Protein AF-A0A949EU09-F1 (afdb_monomer)

Mean predicted aligned error: 16.44 Å

pLDDT: mean 86.06, std 16.94, range [34.22, 98.88]

Radius of gyration: 31.57 Å; Cα contacts (8 Å, |Δi|>4): 431; chains: 1; bounding box: 116×47×62 Å

Solvent-accessible surface area (backbone atoms only — not comparable to full-atom values): 17605 Å² total; per-residue (Å²): 140,87,83,84,82,82,83,82,81,81,81,77,82,75,77,52,72,67,59,52,51,52,53,51,53,51,52,49,51,52,51,51,51,51,49,49,61,72,68,47,81,80,72,71,76,70,69,82,74,67,96,78,69,83,76,78,84,63,97,55,69,58,64,61,52,49,53,52,47,52,50,32,46,52,51,31,38,55,78,64,66,55,54,71,93,37,54,40,79,78,42,74,43,83,44,75,59,98,90,48,71,51,67,28,40,30,37,37,37,53,22,91,35,69,65,53,32,51,52,40,53,53,41,33,53,49,47,44,53,69,76,33,90,54,43,43,78,48,76,47,70,52,96,90,62,38,37,37,40,38,35,22,56,65,89,46,73,39,37,38,38,36,34,30,31,64,94,66,78,81,89,76,78,89,78,72,85,87,85,86,52,75,47,71,81,35,19,79,49,63,64,64,51,48,56,57,69,68,42,98,59,94,48,32,40,22,34,28,39,87,32,91,32,20,57,61,50,34,51,49,36,56,73,74,68,43,51,35,24,35,24,44,21,17,32,37,74,58,53,81,86,50,74,62,56,69,72,46,43,52,83,88,52,56,72,68,55,46,53,53,39,51,55,51,37,52,64,46,38,56,80,50,52,28,62,45,75,32,80,13,74,44,36,71,72,34,61,74,61,41,50,54,52,53,53,54,34,53,78,69,71,29,83

Nearest PDB structures (foldseek):
  2nly-assembly1_A  TM=9.425E-01  e=7.112E-09  Halalkalibacterium halodurans
  2qv5-assembly2_B  TM=9.119E-01  e=1.235E-07  Agrobacterium fabrum str. C58
  4ycx-assembly1_A  TM=4.196E-01  e=4.001E-03  Homo sapiens
  3l20-assembly1_A  TM=4.070E-01  e=2.474E-02  Staphylococcus aureus subsp. aureus USA300
  3uq0-assembly1_A  TM=3.725E-01  e=3.562E-02  Homo sapiens

Sequence (303 aa):
MTTKKRKGSAKKKKLSPILFLLILLTSLACAVLLIVYAYLPKNSIGLPRPAYEEIYTTTDDLHGRIRDIDYAIYESLYQSGIQEKDIFFLNVQPRNENGSFWDFTELLIKCPDASSARRLESSISQDLSALGTKIRLRNEKDPDGRIICHVYSEDFYTHKIDIVSDSQHPTIDDVRPKLAIIIDDLGYDSKIASSFIQLDLPLSFSVLPCAPFTKRISAQANQEGCELILHLPMEPRNFPSINPGPGALFLSMNEDEILRILDQNLREVQGVQGVNNHMGSLFTENEGKMLIVLKALKRRNLF

Secondary structure (DSSP, 8-state):
----PPPPP----PPPHHHHHHHHHHHHHHHHHHHHHHHS------PPPPTT------SSTHHHHHHHHHHHHHHHHHHTT--GGGEEEEEEEEEEETTEEEEEEEEEEEESSHHHHHHHHHHHHHHHHHT-TTEEEEEEE-TT--EEEEEEETTEEEEEEEEEETTS-------PPP---EEEEETS-HHHHHHHHTSSS--EEEE-TT-TTHHHHHHHHHHTT-EEEEEEEE--TTTTTS---TT-B-TTS-HHHHHHHHHHHHHHSTT-SEEEEEE-TTTTT-HHHHHHHHHHHHHTT--

Structure (mmCIF, N/CA/C/O backbone):
data_AF-A0A949EU09-F1
#
_entry.id   AF-A0A949EU09-F1
#
loop_
_atom_site.group_PDB
_atom_site.id
_atom_site.type_symbol
_atom_site.label_atom_id
_atom_site.label_alt_id
_atom_site.label_comp_id
_atom_site.label_asym_id
_atom_site.label_entity_id
_atom_site.label_seq_id
_atom_site.pdbx_PDB_ins_code
_atom_site.Cartn_x
_atom_site.Cartn_y
_atom_site.Cartn_z
_atom_site.occupancy
_atom_site.B_iso_or_equiv
_atom_site.auth_seq_id
_atom_site.auth_comp_id
_atom_site.auth_asym_id
_atom_site.auth_atom_id
_atom_site.pdbx_PDB_model_num
ATOM 1 N N . MET A 1 1 ? 81.730 -19.841 29.019 1.00 43.41 1 MET A N 1
ATOM 2 C CA . MET A 1 1 ? 81.923 -18.507 28.404 1.00 43.41 1 MET A CA 1
ATOM 3 C C . MET A 1 1 ? 80.562 -17.851 28.214 1.00 43.41 1 MET A C 1
ATOM 5 O O . MET A 1 1 ? 79.812 -18.247 27.338 1.00 43.41 1 MET A O 1
ATOM 9 N N . THR A 1 2 ? 80.211 -16.904 29.080 1.00 39.41 2 THR A N 1
ATOM 10 C CA . THR A 1 2 ? 78.952 -16.141 29.045 1.00 39.41 2 THR A CA 1
ATOM 11 C C . THR A 1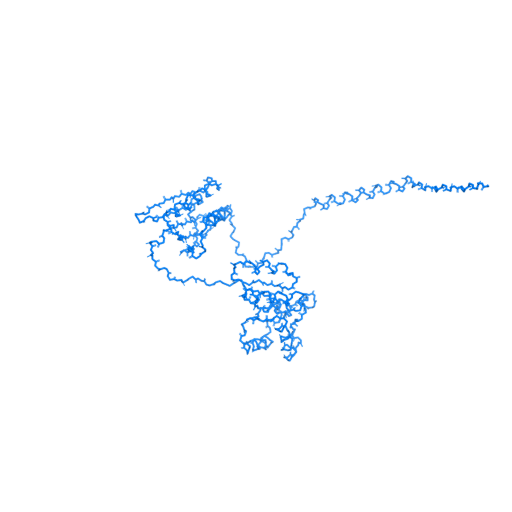 2 ? 79.199 -14.772 28.414 1.00 39.41 2 THR A C 1
ATOM 13 O O . THR A 1 2 ? 79.877 -13.936 29.011 1.00 39.41 2 THR A O 1
ATOM 16 N N . THR A 1 3 ? 78.658 -14.518 27.221 1.00 43.41 3 THR A N 1
ATOM 17 C CA . THR A 1 3 ? 78.738 -13.217 26.538 1.00 43.41 3 THR A CA 1
ATOM 18 C C . THR A 1 3 ? 77.449 -12.414 26.731 1.00 43.41 3 THR A C 1
ATOM 20 O O . THR A 1 3 ? 76.353 -12.798 26.331 1.00 43.41 3 THR A O 1
ATOM 23 N N . LYS A 1 4 ? 77.598 -11.263 27.391 1.00 44.59 4 LYS A N 1
ATOM 24 C CA . LYS A 1 4 ? 76.552 -10.300 27.757 1.00 44.59 4 LYS A CA 1
ATOM 25 C C . LYS A 1 4 ? 76.279 -9.376 26.555 1.00 44.59 4 LYS A C 1
ATOM 27 O O . LYS A 1 4 ? 77.115 -8.536 26.230 1.00 44.59 4 LYS A O 1
ATOM 32 N N . LYS A 1 5 ? 75.126 -9.501 25.884 1.00 50.38 5 LYS A N 1
ATOM 33 C CA . LYS A 1 5 ? 74.688 -8.563 24.826 1.00 50.38 5 LYS A CA 1
ATOM 34 C C . LYS A 1 5 ? 74.077 -7.301 25.461 1.00 50.38 5 LYS A C 1
ATOM 36 O O . LYS A 1 5 ? 73.093 -7.379 26.193 1.00 50.38 5 LYS A O 1
ATOM 41 N N . ARG A 1 6 ? 74.679 -6.135 25.194 1.00 46.47 6 ARG A N 1
ATOM 42 C CA . ARG A 1 6 ? 74.209 -4.800 25.617 1.00 46.47 6 ARG A CA 1
ATOM 43 C C . ARG A 1 6 ? 72.873 -4.448 24.938 1.00 46.47 6 ARG A C 1
ATOM 45 O O . ARG A 1 6 ? 72.789 -4.465 23.714 1.00 46.47 6 ARG A O 1
ATOM 52 N N . LYS A 1 7 ? 71.856 -4.073 25.725 1.00 48.19 7 LYS A N 1
ATOM 53 C CA . LYS A 1 7 ? 70.625 -3.410 25.252 1.00 48.19 7 LYS A CA 1
ATOM 54 C C . LYS A 1 7 ? 70.931 -1.944 24.920 1.00 48.19 7 LYS A C 1
ATOM 56 O O . LYS A 1 7 ? 71.349 -1.194 25.799 1.00 48.19 7 LYS A O 1
ATOM 61 N N . GLY A 1 8 ? 70.713 -1.540 23.669 1.00 43.78 8 GLY A N 1
ATOM 62 C CA . GLY A 1 8 ? 70.692 -0.134 23.261 1.00 43.78 8 GLY A CA 1
ATOM 63 C C . GLY A 1 8 ? 69.399 0.539 23.727 1.00 43.78 8 GLY A C 1
ATOM 64 O O . GLY A 1 8 ? 68.307 0.058 23.440 1.00 43.78 8 GLY A O 1
ATOM 65 N N . SER A 1 9 ? 69.528 1.633 24.474 1.00 44.53 9 SER A N 1
ATOM 66 C CA . SER A 1 9 ? 68.417 2.486 24.906 1.00 44.53 9 SER A CA 1
ATOM 67 C C . SER A 1 9 ? 67.997 3.409 23.757 1.00 44.53 9 SER A C 1
ATOM 69 O O . SER A 1 9 ? 68.788 4.236 23.300 1.00 44.53 9 SER A O 1
ATOM 71 N N . ALA A 1 10 ? 66.759 3.270 23.276 1.00 53.75 10 ALA A N 1
ATOM 72 C CA . ALA A 1 10 ? 66.168 4.180 22.302 1.00 53.75 10 ALA A CA 1
ATOM 73 C C . ALA A 1 10 ? 65.815 5.515 22.986 1.00 53.75 10 ALA A C 1
ATOM 75 O O . ALA A 1 10 ? 64.895 5.590 23.804 1.00 53.75 10 ALA A O 1
ATOM 76 N N . LYS A 1 11 ? 66.546 6.588 22.656 1.00 50.41 11 LYS A N 1
ATOM 77 C CA . LYS A 1 11 ? 66.224 7.959 23.084 1.00 50.41 11 LYS A CA 1
ATOM 78 C C . LYS A 1 11 ? 64.870 8.377 22.495 1.00 50.41 11 LYS A C 1
ATOM 80 O O . LYS A 1 11 ? 64.775 8.658 21.302 1.00 50.41 11 LYS A O 1
ATOM 85 N N . LYS A 1 12 ? 63.830 8.467 23.332 1.00 56.72 12 LYS A N 1
ATOM 86 C CA . LYS A 1 12 ? 62.556 9.117 22.978 1.00 56.72 12 LYS A CA 1
ATOM 87 C C . LYS A 1 12 ? 62.829 10.593 22.657 1.00 56.72 12 LYS A C 1
ATOM 89 O O . LYS A 1 12 ? 63.236 11.345 23.543 1.00 56.72 12 LYS A O 1
ATOM 94 N N . LYS A 1 13 ? 62.632 11.008 21.401 1.00 59.97 13 LYS A N 1
ATOM 95 C CA . LYS A 1 13 ? 62.661 12.427 21.008 1.00 59.97 13 LYS A CA 1
ATOM 96 C C . LYS A 1 13 ? 61.509 13.137 21.730 1.00 59.97 13 LYS A C 1
ATOM 98 O O . LYS A 1 13 ? 60.349 12.849 21.455 1.00 59.97 13 LYS A O 1
ATOM 103 N N . LYS A 1 14 ? 61.821 14.012 22.692 1.00 63.12 14 LYS A N 1
ATOM 104 C CA . LYS A 1 14 ? 60.823 14.880 23.338 1.00 63.12 14 LYS A CA 1
ATOM 105 C C . LYS A 1 14 ? 60.337 15.895 22.300 1.00 63.12 14 LYS A C 1
ATOM 107 O O . LYS A 1 14 ? 61.170 16.545 21.671 1.00 63.12 14 LYS A O 1
ATOM 112 N N . LEU A 1 15 ? 59.021 16.003 22.105 1.00 65.75 15 LEU A N 1
ATOM 113 C CA . LEU A 1 15 ? 58.443 17.064 21.277 1.00 65.75 15 LEU A CA 1
ATOM 114 C C . LEU A 1 15 ? 58.846 18.426 21.855 1.00 65.75 15 LEU A C 1
ATOM 116 O O . LEU A 1 15 ? 58.896 18.589 23.076 1.00 65.75 15 LEU A O 1
ATOM 120 N N . SER A 1 16 ? 59.153 19.390 20.983 1.00 76.56 16 SER A N 1
ATOM 121 C CA . SER A 1 16 ? 59.453 20.748 21.431 1.00 76.56 16 SER A CA 1
ATOM 122 C C . SER A 1 16 ? 58.215 21.343 22.120 1.00 76.56 16 SER A C 1
ATOM 124 O O . SER A 1 16 ? 57.088 21.056 21.706 1.00 76.56 16 SER A O 1
ATOM 126 N N . PRO A 1 17 ? 58.389 22.174 23.162 1.00 76.62 17 PRO A N 1
ATOM 127 C CA . PRO A 1 17 ? 57.265 22.786 23.874 1.00 76.62 17 PRO A CA 1
ATOM 128 C C . PRO A 1 17 ? 56.355 23.599 22.938 1.00 76.62 17 PRO A C 1
ATOM 130 O O . PRO A 1 17 ? 55.146 23.636 23.134 1.00 76.62 17 PRO A O 1
ATOM 133 N N . ILE A 1 18 ? 56.921 24.159 21.863 1.00 76.75 18 ILE A N 1
ATOM 134 C CA . ILE A 1 18 ? 56.190 24.867 20.804 1.00 76.75 18 ILE A CA 1
ATOM 135 C C . ILE A 1 18 ? 55.268 23.913 20.034 1.00 76.75 18 ILE A C 1
ATOM 137 O O . ILE A 1 18 ? 54.102 24.228 19.820 1.00 76.75 18 ILE A O 1
ATOM 141 N N . LEU A 1 19 ? 55.758 22.730 19.651 1.00 77.38 19 LEU A N 1
ATOM 142 C CA . LEU A 1 19 ? 54.958 21.741 18.926 1.00 77.38 19 LEU A CA 1
ATOM 143 C C . LEU A 1 19 ? 53.840 21.166 19.810 1.00 77.38 19 LEU A C 1
ATOM 145 O O . LEU A 1 19 ? 52.739 20.922 19.327 1.00 77.38 19 LEU A O 1
ATOM 149 N N . PHE A 1 20 ? 54.096 21.006 21.111 1.00 80.62 20 PHE A N 1
ATOM 150 C CA . PHE A 1 20 ? 53.078 20.575 22.071 1.00 80.62 20 PHE A CA 1
ATOM 151 C C . PHE A 1 20 ? 51.972 21.626 22.247 1.00 80.62 20 PHE A C 1
ATOM 153 O O . PHE A 1 20 ? 50.792 21.284 22.227 1.00 80.62 20 PHE A O 1
ATOM 160 N N . LEU A 1 21 ? 52.342 22.908 22.344 1.00 83.12 21 LEU A N 1
ATOM 161 C CA . LEU A 1 21 ? 51.388 24.016 22.414 1.00 83.12 21 LEU A CA 1
ATOM 162 C C . LEU A 1 21 ? 50.531 24.111 21.141 1.00 83.12 21 LEU A C 1
ATOM 164 O O . LEU A 1 21 ? 49.327 24.333 21.226 1.00 83.12 21 LEU A O 1
ATOM 168 N N . LEU A 1 22 ? 51.130 23.881 19.968 1.00 84.19 22 LEU A N 1
ATOM 169 C CA . LEU A 1 22 ? 50.421 23.903 18.686 1.00 84.19 22 LEU A CA 1
ATOM 170 C C . LEU A 1 22 ? 49.393 22.765 18.573 1.00 84.19 22 LEU A C 1
ATOM 172 O O . LEU A 1 22 ? 48.271 22.979 18.116 1.00 84.19 22 LEU A O 1
ATOM 176 N N . ILE A 1 23 ? 49.748 21.562 19.036 1.00 85.12 23 ILE A N 1
ATOM 177 C CA . ILE A 1 23 ? 48.828 20.413 19.094 1.00 85.12 23 ILE A CA 1
ATOM 178 C C . ILE A 1 23 ? 47.683 20.689 20.078 1.00 85.12 23 ILE A C 1
ATOM 180 O O . ILE A 1 23 ? 46.526 20.395 19.784 1.00 85.12 23 ILE A O 1
ATOM 184 N N . LEU A 1 24 ? 47.979 21.299 21.228 1.00 86.44 24 LEU A N 1
ATOM 185 C CA . LEU A 1 24 ? 46.956 21.641 22.214 1.00 86.44 24 LEU A CA 1
ATOM 186 C C . LEU A 1 24 ? 45.949 22.652 21.643 1.00 86.44 24 LEU A C 1
ATOM 188 O O . LEU A 1 24 ? 44.744 22.414 21.713 1.00 86.44 24 LEU A O 1
ATOM 192 N N . LEU A 1 25 ? 46.445 23.729 21.023 1.00 87.19 25 LEU A N 1
ATOM 193 C CA . LEU A 1 25 ? 45.624 24.782 20.416 1.00 87.19 25 LEU A CA 1
ATOM 194 C C . LEU A 1 25 ? 44.767 24.258 19.259 1.00 87.19 25 LEU A C 1
ATOM 196 O O . LEU A 1 25 ? 43.594 24.606 19.162 1.00 87.19 25 LEU A O 1
ATOM 200 N N . THR A 1 26 ? 45.322 23.388 18.413 1.00 86.75 26 THR A N 1
ATOM 201 C CA . THR A 1 26 ? 44.566 22.763 17.315 1.00 86.75 26 THR A CA 1
ATOM 202 C C . THR A 1 26 ? 43.502 21.797 17.831 1.00 86.75 26 THR A C 1
ATOM 204 O O . THR A 1 26 ? 42.379 21.822 17.331 1.00 86.75 26 THR A O 1
ATOM 207 N N . SER A 1 27 ? 43.791 21.008 18.873 1.00 84.88 27 SER A N 1
ATOM 208 C CA . SER A 1 27 ? 42.775 20.137 19.482 1.00 84.88 27 SER A CA 1
ATOM 209 C C . SER A 1 27 ? 41.651 20.939 20.145 1.00 84.88 27 SER A C 1
ATOM 211 O O . SER A 1 27 ? 40.483 20.580 20.006 1.00 84.88 27 SER A O 1
ATOM 213 N N . LEU A 1 28 ? 41.985 22.067 20.787 1.00 88.12 28 LEU A N 1
ATOM 214 C CA . LEU A 1 28 ? 41.009 22.956 21.410 1.00 88.12 28 LEU A CA 1
ATOM 215 C C . LEU A 1 28 ? 40.122 23.622 20.352 1.00 88.12 28 LEU A C 1
ATOM 217 O O . LEU A 1 28 ? 38.906 23.647 20.510 1.00 88.12 28 LEU A O 1
ATOM 221 N N . ALA A 1 29 ? 40.705 24.090 19.246 1.00 89.06 29 ALA A N 1
ATOM 222 C CA . ALA A 1 29 ? 39.950 24.642 18.124 1.00 89.06 29 ALA A CA 1
ATOM 223 C C . ALA A 1 29 ? 38.995 23.606 17.503 1.00 89.06 29 ALA A C 1
ATOM 225 O O . ALA A 1 29 ? 37.832 23.920 17.262 1.00 89.06 29 ALA A O 1
ATOM 226 N N . CYS A 1 30 ? 39.447 22.360 17.310 1.00 88.62 30 CYS A N 1
ATOM 227 C CA . CYS A 1 30 ? 38.592 21.265 16.836 1.00 88.62 30 CYS A CA 1
ATOM 228 C C . CYS A 1 30 ? 37.451 20.950 17.812 1.00 88.62 30 CYS A C 1
ATOM 230 O O . CYS A 1 30 ? 36.318 20.754 17.382 1.00 88.62 30 CYS A O 1
ATOM 232 N N . ALA A 1 31 ? 37.728 20.921 19.119 1.00 87.75 31 ALA A N 1
ATOM 233 C CA . ALA A 1 31 ? 36.707 20.675 20.134 1.00 87.75 31 ALA A CA 1
ATOM 234 C C . ALA A 1 31 ? 35.656 21.795 20.161 1.00 87.75 31 ALA A C 1
ATOM 236 O O . ALA A 1 31 ? 34.462 21.509 20.199 1.00 87.75 31 ALA A O 1
ATOM 237 N N . VAL A 1 32 ? 36.081 23.059 20.065 1.00 87.69 32 VAL A N 1
ATOM 238 C CA . VAL A 1 32 ? 35.165 24.205 19.971 1.00 87.69 32 VAL A CA 1
ATOM 239 C C . VAL A 1 32 ? 34.328 24.132 18.693 1.00 87.69 32 VAL A C 1
ATOM 241 O O . VAL A 1 32 ? 33.118 24.309 18.767 1.00 87.69 32 VAL A O 1
ATOM 244 N N . LEU A 1 33 ? 34.922 23.805 17.542 1.00 85.38 33 LEU A N 1
ATOM 245 C CA . LEU A 1 33 ? 34.187 23.617 16.283 1.00 85.38 33 LEU A CA 1
ATOM 246 C C . LEU A 1 33 ? 33.162 22.481 16.361 1.00 85.38 33 LEU A C 1
ATOM 248 O O . LEU A 1 33 ? 32.053 22.639 15.860 1.00 85.38 33 LEU A O 1
ATOM 252 N N . LEU A 1 34 ? 33.497 21.363 17.010 1.00 83.19 34 LEU A N 1
ATOM 253 C CA . LEU A 1 34 ? 32.569 20.249 17.221 1.00 83.19 34 LEU A CA 1
ATOM 254 C C . LEU A 1 34 ? 31.421 20.624 18.157 1.00 83.19 34 LEU A C 1
ATOM 256 O O . LEU A 1 34 ? 30.282 20.255 17.888 1.00 83.19 34 LEU A O 1
ATOM 260 N N . ILE A 1 35 ? 31.699 21.377 19.224 1.00 83.38 35 ILE A N 1
ATOM 261 C CA . ILE A 1 35 ? 30.666 21.887 20.132 1.00 83.38 35 ILE A CA 1
ATOM 262 C C . ILE A 1 35 ? 29.769 22.875 19.383 1.00 83.38 35 ILE A C 1
ATOM 264 O O . ILE A 1 35 ? 28.554 22.727 19.408 1.00 83.38 35 ILE A O 1
ATOM 268 N N . VAL A 1 36 ? 30.337 23.829 18.643 1.00 81.62 36 VAL A N 1
ATOM 269 C CA . VAL A 1 36 ? 29.551 24.758 17.821 1.00 81.62 36 VAL A CA 1
ATOM 270 C C . VAL A 1 36 ? 28.715 23.990 16.796 1.00 81.62 36 VAL A C 1
ATOM 272 O O . VAL A 1 36 ? 27.529 24.250 16.693 1.00 81.62 36 VAL A O 1
ATOM 275 N N . TYR A 1 37 ? 29.264 22.991 16.103 1.00 78.69 37 TYR A N 1
ATOM 276 C CA . TYR A 1 37 ? 28.502 22.160 15.164 1.00 78.69 37 TYR A CA 1
ATOM 277 C C . TYR A 1 37 ? 27.377 21.359 15.837 1.00 78.69 37 TYR A C 1
ATOM 279 O O . TYR A 1 37 ? 26.287 21.249 15.282 1.00 78.69 37 TYR A O 1
ATOM 287 N N . ALA A 1 38 ? 27.618 20.821 17.035 1.00 77.50 38 ALA A N 1
ATOM 288 C CA . ALA A 1 38 ? 26.620 20.070 17.792 1.00 77.50 38 ALA A CA 1
ATOM 289 C C . ALA A 1 38 ? 25.482 20.954 18.333 1.00 77.50 38 ALA A C 1
ATOM 291 O O . ALA A 1 38 ? 24.367 20.463 18.493 1.00 77.50 38 ALA A O 1
ATOM 292 N N . TYR A 1 39 ? 25.762 22.234 18.600 1.00 74.50 39 TYR A N 1
ATOM 293 C CA . TYR A 1 39 ? 24.809 23.201 19.157 1.00 74.50 39 TYR A CA 1
ATOM 294 C C . TYR A 1 39 ? 24.299 24.233 18.143 1.00 74.50 39 TYR A C 1
ATOM 296 O O . TYR A 1 39 ? 23.436 25.044 18.481 1.00 74.50 39 TYR A O 1
ATOM 304 N N . LEU A 1 40 ? 24.788 24.209 16.901 1.00 68.19 40 LEU A N 1
ATOM 305 C CA . LEU A 1 40 ? 24.176 24.952 15.809 1.00 68.19 40 LEU A CA 1
ATOM 306 C C . LEU A 1 40 ? 22.767 24.382 15.607 1.00 68.19 40 LEU A C 1
ATOM 308 O O . LEU A 1 40 ? 22.624 23.163 15.459 1.00 68.19 40 LEU A O 1
ATOM 312 N N . PRO A 1 41 ? 21.722 25.227 15.594 1.00 53.28 41 PRO A N 1
ATOM 313 C CA . PRO A 1 41 ? 20.386 24.770 15.270 1.00 53.28 41 PRO A CA 1
ATOM 314 C C . PRO A 1 41 ? 20.454 24.125 13.889 1.00 53.28 41 PRO A C 1
ATOM 316 O O . PRO A 1 41 ? 20.762 24.780 12.890 1.00 53.28 41 PRO A O 1
ATOM 319 N N . LYS A 1 42 ? 20.207 22.814 13.836 1.00 58.53 42 LYS A N 1
ATOM 320 C CA . LYS A 1 42 ? 19.911 22.132 12.582 1.00 58.53 42 LYS A CA 1
ATOM 321 C C . LYS A 1 42 ? 18.579 22.698 12.123 1.00 58.53 42 LYS A C 1
ATOM 323 O O . LYS A 1 42 ? 17.531 22.157 12.454 1.00 58.53 42 LYS A O 1
ATOM 328 N N . ASN A 1 43 ? 18.624 23.819 11.413 1.00 43.16 43 ASN A N 1
ATOM 329 C CA . ASN A 1 43 ? 17.498 24.255 10.618 1.00 43.16 43 ASN A CA 1
ATOM 330 C C . ASN A 1 43 ? 17.303 23.151 9.588 1.00 43.16 43 ASN A C 1
ATOM 332 O O . ASN A 1 43 ? 18.000 23.099 8.574 1.00 43.16 43 ASN A O 1
ATOM 336 N N . SER A 1 44 ? 16.389 22.230 9.879 1.00 40.06 44 SER A N 1
ATOM 337 C CA . SER A 1 44 ? 15.674 21.512 8.846 1.00 40.06 44 SER A CA 1
ATOM 338 C C . SER A 1 44 ? 15.142 22.618 7.949 1.00 40.06 44 SER A C 1
ATOM 340 O O . SER A 1 44 ? 14.242 23.362 8.337 1.00 40.06 44 SER A O 1
ATOM 342 N N . ILE A 1 45 ? 15.777 22.811 6.794 1.00 44.00 45 ILE A N 1
ATOM 343 C CA . ILE A 1 45 ? 15.144 23.523 5.697 1.00 44.00 45 ILE A CA 1
ATOM 344 C C . ILE A 1 45 ? 13.873 22.718 5.487 1.00 44.00 45 ILE A C 1
ATOM 346 O O . ILE A 1 45 ? 13.938 21.587 5.006 1.00 44.00 45 ILE A O 1
ATOM 350 N N . GLY A 1 46 ? 12.757 23.239 6.000 1.00 44.22 46 GLY A N 1
ATOM 351 C CA . GLY A 1 46 ? 11.452 22.667 5.750 1.00 44.22 46 GLY A CA 1
ATOM 352 C C . GLY A 1 46 ? 11.371 22.543 4.245 1.00 44.22 46 GLY A C 1
ATOM 353 O O . GLY A 1 46 ? 11.467 23.552 3.542 1.00 44.22 46 GLY A O 1
ATOM 354 N N . LEU A 1 47 ? 11.326 21.304 3.758 1.00 39.88 47 LEU A N 1
ATOM 355 C CA . LEU A 1 47 ? 11.040 21.045 2.360 1.00 39.88 47 LEU A CA 1
ATOM 356 C C . LEU A 1 47 ? 9.815 21.901 2.009 1.00 39.88 47 LEU A C 1
ATOM 358 O O . LEU A 1 47 ? 8.888 21.970 2.827 1.00 39.88 47 LEU A O 1
ATOM 362 N N . PRO A 1 48 ? 9.816 22.622 0.874 1.00 46.03 48 PRO A N 1
ATOM 363 C CA . PRO A 1 48 ? 8.619 23.329 0.459 1.00 46.03 48 PRO A CA 1
ATOM 364 C C . PRO A 1 48 ? 7.474 22.319 0.457 1.00 46.03 48 PRO A C 1
ATOM 366 O O . PRO A 1 48 ? 7.592 21.235 -0.117 1.00 46.03 48 PRO A O 1
ATOM 369 N N . ARG A 1 49 ? 6.422 22.660 1.202 1.00 48.19 49 ARG A N 1
ATOM 370 C CA . ARG A 1 49 ? 5.275 21.786 1.430 1.00 48.19 49 ARG A CA 1
ATOM 371 C C . ARG A 1 49 ? 4.694 21.369 0.074 1.00 48.19 49 ARG A C 1
ATOM 373 O O . ARG A 1 49 ? 4.579 22.231 -0.804 1.00 48.19 49 ARG A O 1
ATOM 380 N N . PRO A 1 50 ? 4.361 20.086 -0.133 1.00 38.00 50 PRO A N 1
ATOM 381 C CA . PRO A 1 50 ? 3.706 19.659 -1.361 1.00 38.00 50 PRO A CA 1
ATOM 382 C C . PRO A 1 50 ? 2.377 20.411 -1.537 1.00 38.00 50 PRO A C 1
ATOM 384 O O . PRO A 1 50 ? 1.656 20.666 -0.577 1.00 38.00 50 PRO A O 1
ATOM 387 N N . ALA A 1 51 ? 2.057 20.791 -2.776 1.00 39.56 51 ALA A N 1
ATOM 388 C CA . ALA A 1 51 ? 0.970 21.718 -3.121 1.00 39.56 51 ALA A CA 1
ATOM 389 C C . ALA A 1 51 ? -0.464 21.201 -2.852 1.00 39.56 51 ALA A C 1
ATOM 391 O O . ALA A 1 51 ? -1.426 21.875 -3.208 1.00 39.56 51 ALA A O 1
ATOM 392 N N . TYR A 1 52 ? -0.607 20.013 -2.264 1.00 37.25 52 TYR A N 1
ATOM 393 C CA . TYR A 1 52 ? -1.867 19.282 -2.084 1.00 37.25 52 TYR A CA 1
ATOM 394 C C . TYR A 1 52 ? -2.112 18.843 -0.630 1.00 37.25 52 TYR A C 1
ATOM 396 O O . TYR A 1 52 ? -3.050 18.098 -0.370 1.00 37.25 52 TYR A O 1
ATOM 404 N N . GLU A 1 53 ? -1.315 19.319 0.331 1.00 34.22 53 GLU A N 1
ATOM 405 C CA . GLU A 1 53 ? -1.713 19.252 1.742 1.00 34.22 53 GLU A CA 1
ATOM 406 C C . GLU A 1 53 ? -2.734 20.358 2.038 1.00 34.22 53 GLU A C 1
ATOM 408 O O . GLU A 1 53 ? -2.396 21.545 2.067 1.00 34.22 53 GLU A O 1
ATOM 413 N N . GLU A 1 54 ? -3.989 19.976 2.282 1.00 35.44 54 GLU A N 1
ATOM 414 C CA . GLU A 1 54 ? -4.951 20.854 2.947 1.00 35.44 54 GLU A CA 1
ATOM 415 C C . GLU A 1 54 ? -4.474 21.094 4.383 1.00 35.44 54 GLU A C 1
ATOM 417 O O . GLU A 1 54 ? -4.586 20.244 5.265 1.00 35.44 54 GLU A O 1
ATOM 422 N N . ILE A 1 55 ? -3.894 22.268 4.624 1.00 37.97 55 ILE A N 1
ATOM 423 C CA . ILE A 1 55 ? -3.545 22.701 5.973 1.00 37.97 55 ILE A CA 1
ATOM 424 C C . ILE A 1 55 ? -4.813 23.247 6.619 1.00 37.97 55 ILE A C 1
ATOM 426 O O . ILE A 1 55 ? -5.172 24.408 6.413 1.00 37.97 55 ILE A O 1
ATOM 430 N N . TYR A 1 56 ? -5.448 22.443 7.464 1.00 42.03 56 TYR A N 1
ATOM 431 C CA . TYR A 1 56 ? -6.341 22.970 8.487 1.00 42.03 56 TYR A CA 1
ATOM 432 C C . TYR A 1 56 ? -5.457 23.662 9.527 1.00 42.03 56 TYR A C 1
ATOM 434 O O . TYR A 1 56 ? -4.844 23.031 10.385 1.00 42.03 56 TYR A O 1
ATOM 442 N N . THR A 1 57 ? -5.297 24.982 9.408 1.00 36.97 57 THR A N 1
ATOM 443 C CA . THR A 1 57 ? -4.656 25.784 10.452 1.00 36.97 57 THR A CA 1
ATOM 444 C C . THR A 1 57 ? -5.578 25.796 11.663 1.00 36.97 57 THR A C 1
ATOM 446 O O . THR A 1 57 ? -6.395 26.703 11.800 1.00 36.97 57 THR A O 1
ATOM 449 N N . THR A 1 58 ? -5.489 24.801 12.540 1.00 44.44 58 THR A N 1
ATOM 450 C CA . THR A 1 58 ? -6.193 24.879 13.815 1.00 44.44 58 THR A CA 1
ATOM 451 C C . THR A 1 58 ? -5.295 25.578 14.819 1.00 44.44 58 THR A C 1
ATOM 453 O O . THR A 1 58 ? -4.267 25.081 15.268 1.00 44.44 58 THR A O 1
ATOM 456 N N . THR A 1 59 ? -5.706 26.784 15.191 1.00 49.88 59 THR A N 1
ATOM 457 C CA . THR A 1 59 ? -5.249 27.469 16.405 1.00 49.88 59 THR A CA 1
ATOM 458 C C . THR A 1 59 ? -5.696 26.741 17.682 1.00 49.88 59 THR A C 1
ATOM 460 O O . THR A 1 59 ? -5.351 27.169 18.779 1.00 49.88 59 THR A O 1
ATOM 463 N N . ASP A 1 60 ? -6.455 25.651 17.538 1.00 59.66 60 ASP A N 1
ATOM 464 C CA . ASP A 1 60 ? -7.008 24.815 18.593 1.00 59.66 60 ASP A CA 1
ATOM 465 C C . ASP A 1 60 ? -6.444 23.386 18.481 1.00 59.66 60 ASP A C 1
ATOM 467 O O . ASP A 1 60 ? -6.411 22.786 17.405 1.00 59.66 60 ASP A O 1
ATOM 471 N N . ASP A 1 61 ? -5.999 22.828 19.603 1.00 80.44 61 ASP A N 1
ATOM 472 C CA . ASP A 1 61 ? -5.413 21.482 19.736 1.00 80.44 61 ASP A CA 1
ATOM 473 C C . ASP A 1 61 ? -6.473 20.351 19.598 1.00 80.44 61 ASP A C 1
ATOM 475 O O . ASP A 1 61 ? -6.268 19.204 19.985 1.00 80.44 61 ASP A O 1
ATOM 479 N N . LEU A 1 62 ? -7.641 20.657 19.024 1.00 87.44 62 LEU A N 1
ATOM 480 C CA . LEU A 1 62 ? -8.751 19.721 18.839 1.00 87.44 62 LEU A CA 1
ATOM 481 C C . LEU A 1 62 ? -8.339 18.480 18.034 1.00 87.44 62 LEU A C 1
ATOM 483 O O . LEU A 1 62 ? -8.640 17.367 18.453 1.00 87.44 62 LEU A O 1
ATOM 487 N N . HIS A 1 63 ? -7.613 18.644 16.924 1.00 85.88 63 HIS A N 1
ATOM 488 C CA . HIS A 1 63 ? -7.148 17.505 16.120 1.00 85.88 63 HIS A CA 1
ATOM 489 C C . HIS A 1 63 ? -6.191 16.589 16.888 1.00 85.88 63 HIS A C 1
ATOM 491 O O . HIS A 1 63 ? -6.264 15.372 16.736 1.00 85.88 63 HIS A O 1
ATOM 497 N N . GLY A 1 64 ? -5.318 17.157 17.728 1.00 88.94 64 GLY A N 1
ATOM 498 C CA . GLY A 1 64 ? -4.435 16.380 18.600 1.00 88.94 64 GLY A CA 1
ATOM 499 C C . GLY A 1 64 ? -5.245 15.521 19.566 1.00 88.94 64 GLY A C 1
ATOM 500 O O . GLY A 1 64 ? -5.062 14.308 19.613 1.00 88.94 64 GLY A O 1
ATOM 501 N N . ARG A 1 65 ? -6.227 16.132 20.240 1.00 92.62 65 ARG A N 1
ATOM 502 C CA . ARG A 1 65 ? -7.139 15.429 21.154 1.00 92.62 65 ARG A CA 1
ATOM 503 C C . ARG A 1 65 ? -7.973 14.359 20.453 1.00 92.62 65 ARG A C 1
ATOM 505 O O . ARG A 1 65 ? -8.139 13.283 21.008 1.00 92.62 65 ARG A O 1
ATOM 512 N N . ILE A 1 66 ? -8.481 14.627 19.249 1.00 93.56 66 ILE A N 1
ATOM 513 C CA . ILE A 1 66 ? -9.240 13.644 18.458 1.00 93.56 66 ILE A CA 1
ATOM 514 C C . ILE A 1 66 ? -8.367 12.446 18.096 1.00 93.56 66 ILE A C 1
ATOM 516 O O . ILE A 1 66 ? -8.779 11.321 18.341 1.00 93.56 66 ILE A O 1
ATOM 520 N N . ARG A 1 67 ? -7.135 12.675 17.636 1.00 91.94 67 ARG A N 1
ATOM 521 C CA . ARG A 1 67 ? -6.184 11.591 17.363 1.00 91.94 67 ARG A CA 1
ATOM 522 C C . ARG A 1 67 ? -5.891 10.754 18.612 1.00 91.94 67 ARG A C 1
ATOM 524 O O . ARG A 1 67 ? -5.762 9.537 18.525 1.00 91.94 67 ARG A O 1
ATOM 531 N N . ASP A 1 68 ? -5.766 11.393 19.771 1.00 94.25 68 ASP A N 1
ATOM 532 C CA . ASP A 1 68 ? -5.512 10.681 21.024 1.00 94.25 68 ASP A CA 1
ATOM 533 C C . ASP A 1 68 ? -6.759 9.885 21.483 1.00 94.25 68 ASP A C 1
ATOM 535 O O . ASP A 1 68 ? -6.619 8.771 21.991 1.00 94.25 68 ASP A O 1
ATOM 539 N N . ILE A 1 69 ? -7.977 10.398 21.234 1.00 96.44 69 ILE A N 1
ATOM 540 C CA . ILE A 1 69 ? -9.252 9.668 21.400 1.00 96.44 69 ILE A CA 1
ATOM 541 C C . ILE A 1 69 ? -9.296 8.444 20.477 1.00 96.44 69 ILE A C 1
ATOM 543 O O . ILE A 1 69 ? -9.591 7.349 20.952 1.00 96.44 69 ILE A O 1
ATOM 547 N N . ASP A 1 70 ? -8.984 8.618 19.190 1.00 95.19 70 ASP A N 1
ATOM 548 C CA . ASP A 1 70 ? -8.935 7.537 18.200 1.00 95.19 70 ASP A CA 1
ATOM 549 C C . ASP A 1 70 ? -8.002 6.421 18.673 1.00 95.19 70 ASP A C 1
ATOM 551 O O . ASP A 1 70 ? -8.386 5.252 18.732 1.00 95.19 70 ASP A O 1
ATOM 555 N N . TYR A 1 71 ? -6.786 6.792 19.081 1.00 94.38 71 TYR A N 1
ATOM 556 C CA . TYR A 1 71 ? -5.792 5.850 19.581 1.00 94.38 71 TYR A CA 1
ATOM 557 C C . TYR A 1 71 ? -6.300 5.073 20.803 1.00 94.38 71 TYR A C 1
ATOM 559 O O . TYR A 1 71 ? -6.196 3.850 20.834 1.00 94.38 71 TYR A O 1
ATOM 567 N N . ALA A 1 72 ? -6.906 5.755 21.782 1.00 96.00 72 ALA A N 1
ATOM 568 C CA . ALA A 1 72 ? -7.485 5.108 22.960 1.00 96.00 72 ALA A CA 1
ATOM 569 C C . ALA A 1 72 ? -8.610 4.120 22.601 1.00 96.00 72 ALA A C 1
ATOM 571 O O . ALA A 1 72 ? -8.671 3.026 23.161 1.00 96.00 72 ALA A O 1
ATOM 572 N N . ILE A 1 73 ? -9.479 4.468 21.644 1.00 96.06 73 ILE A N 1
ATOM 573 C CA . ILE A 1 73 ? -10.546 3.575 21.171 1.00 96.06 73 ILE A CA 1
ATOM 574 C C . ILE A 1 73 ? -9.944 2.338 20.492 1.00 96.06 73 ILE A C 1
ATOM 576 O O . ILE A 1 73 ? -10.329 1.216 20.829 1.00 96.06 73 ILE A O 1
ATOM 580 N N . TYR A 1 74 ? -8.997 2.516 19.565 1.00 93.50 74 TYR A N 1
ATOM 581 C CA . TYR A 1 74 ? -8.392 1.402 18.827 1.00 93.50 74 TYR A CA 1
ATOM 582 C C . TYR A 1 74 ? -7.579 0.470 19.727 1.00 93.50 74 TYR A C 1
ATOM 584 O O . TYR A 1 74 ? -7.703 -0.749 19.603 1.00 93.50 74 TYR A O 1
ATOM 592 N N . GLU A 1 75 ? -6.820 1.011 20.680 1.00 92.88 75 GLU A N 1
ATOM 593 C CA . GLU A 1 75 ? -6.116 0.206 21.683 1.00 92.88 75 GLU A CA 1
ATOM 594 C C . GLU A 1 75 ? -7.094 -0.618 22.530 1.00 92.88 75 GLU A C 1
ATOM 596 O O . GLU A 1 75 ? -6.893 -1.820 22.708 1.00 92.88 75 GLU A O 1
ATOM 601 N N . SER A 1 76 ? -8.200 -0.019 22.983 1.00 95.69 76 SER A N 1
ATOM 602 C CA . SER A 1 76 ? -9.250 -0.728 23.724 1.00 95.69 76 SER A CA 1
ATOM 603 C C . SER A 1 76 ? -9.890 -1.865 22.915 1.00 95.69 76 SER A C 1
ATOM 605 O O . SER A 1 76 ? -10.153 -2.946 23.455 1.00 95.69 76 SER A O 1
ATOM 607 N N . LEU A 1 77 ? -10.128 -1.651 21.617 1.00 94.19 77 LEU A N 1
ATOM 608 C CA . LEU A 1 77 ? -10.648 -2.677 20.706 1.00 94.19 77 LEU A CA 1
ATOM 609 C C . LEU A 1 77 ? -9.665 -3.838 20.553 1.00 94.19 77 LEU A C 1
ATOM 611 O O . LEU A 1 77 ? -10.054 -5.002 20.694 1.00 94.19 77 LEU A O 1
ATOM 615 N N . TYR A 1 78 ? -8.392 -3.513 20.332 1.00 90.38 78 TYR A N 1
ATOM 616 C CA . TYR A 1 78 ? -7.316 -4.483 20.178 1.00 90.38 78 TYR A CA 1
ATOM 617 C C . TYR A 1 78 ? -7.117 -5.321 21.448 1.00 90.38 78 TYR A C 1
ATOM 619 O O . TYR A 1 78 ? -7.136 -6.551 21.393 1.00 90.38 78 TYR A O 1
ATOM 627 N N . GLN A 1 79 ? -7.016 -4.679 22.616 1.00 89.94 79 GLN A N 1
ATOM 628 C CA . GLN A 1 79 ? -6.857 -5.365 23.905 1.00 89.94 79 GLN A CA 1
ATOM 629 C C . GLN A 1 79 ? -8.073 -6.227 24.271 1.00 89.94 79 GLN A C 1
ATOM 631 O O . GLN A 1 79 ? -7.932 -7.257 24.933 1.00 89.94 79 GLN A O 1
ATOM 636 N N . SER A 1 80 ? -9.264 -5.841 23.805 1.00 91.50 80 SER A N 1
ATOM 637 C CA . SER A 1 80 ? -10.494 -6.620 23.972 1.00 91.50 80 SER A CA 1
ATOM 638 C C . SER A 1 80 ? -10.630 -7.778 22.973 1.00 91.50 80 SER A C 1
ATOM 640 O O . SER A 1 80 ? -11.584 -8.552 23.078 1.00 91.50 80 SER A O 1
ATOM 642 N N . GLY A 1 81 ? -9.695 -7.924 22.027 1.00 89.75 81 GLY A N 1
ATOM 643 C CA . GLY A 1 81 ? -9.690 -8.994 21.028 1.00 89.75 81 GLY A CA 1
ATOM 644 C C . GLY A 1 81 ? -10.805 -8.879 19.986 1.00 89.75 81 GLY A C 1
ATOM 645 O O . GLY A 1 81 ? -11.232 -9.897 19.438 1.00 89.75 81 GLY A O 1
ATOM 646 N N . ILE A 1 82 ? -11.308 -7.666 19.738 1.00 90.81 82 ILE A N 1
ATOM 647 C CA . ILE A 1 82 ? -12.309 -7.416 18.696 1.00 90.81 82 ILE A CA 1
ATOM 648 C C . ILE A 1 82 ? -11.641 -7.570 17.326 1.00 90.81 82 ILE A C 1
ATOM 650 O O . ILE A 1 82 ? -10.593 -6.981 17.071 1.00 90.81 82 ILE A O 1
ATOM 654 N N . GLN A 1 83 ? -12.237 -8.373 16.444 1.00 85.06 83 GLN A N 1
ATOM 655 C CA . GLN A 1 83 ? -11.712 -8.572 15.091 1.00 85.06 83 GLN A CA 1
ATOM 656 C C . GLN A 1 83 ? -12.122 -7.405 14.188 1.00 85.06 83 GLN A C 1
ATOM 658 O O . GLN A 1 83 ? -13.207 -6.852 14.335 1.00 85.06 83 GLN A O 1
ATOM 663 N N . GLU A 1 84 ? -11.296 -7.076 13.194 1.00 82.00 84 GLU A N 1
ATOM 664 C CA . GLU A 1 84 ? -11.569 -5.984 12.246 1.00 82.00 84 GLU A CA 1
ATOM 665 C C . GLU A 1 84 ? -12.931 -6.128 11.549 1.00 82.00 84 GLU A C 1
ATOM 667 O O . GLU A 1 84 ? -13.678 -5.161 11.421 1.00 82.00 84 GLU A O 1
ATOM 672 N N . LYS A 1 85 ? -13.306 -7.358 11.175 1.00 80.44 85 LYS A N 1
ATOM 673 C CA . LYS A 1 85 ? -14.605 -7.668 10.551 1.00 80.44 85 LYS A CA 1
ATOM 674 C C . LYS A 1 85 ? -15.819 -7.298 11.417 1.00 80.44 85 LYS A C 1
ATOM 676 O O . LYS A 1 85 ? -16.929 -7.230 10.896 1.00 80.44 85 LYS A O 1
ATOM 681 N N . ASP A 1 86 ? -15.609 -7.118 12.720 1.00 89.06 86 ASP A N 1
ATOM 682 C CA . ASP A 1 86 ? -16.633 -6.815 13.714 1.00 89.06 86 ASP A CA 1
ATOM 683 C C . ASP A 1 86 ? -16.684 -5.310 14.048 1.00 89.06 86 ASP A C 1
ATOM 685 O O . ASP A 1 86 ? -17.489 -4.893 14.881 1.00 89.06 86 ASP A O 1
ATOM 689 N N . ILE A 1 87 ? -15.870 -4.484 13.379 1.00 90.56 87 ILE A N 1
ATOM 690 C CA . ILE A 1 87 ? -15.821 -3.025 13.525 1.00 90.56 87 ILE A CA 1
ATOM 691 C C . ILE A 1 87 ? -16.343 -2.378 12.237 1.00 90.56 87 ILE A C 1
ATOM 693 O O . ILE A 1 87 ? -15.837 -2.605 11.139 1.00 90.56 87 ILE A O 1
ATOM 697 N N . PHE A 1 88 ? -17.3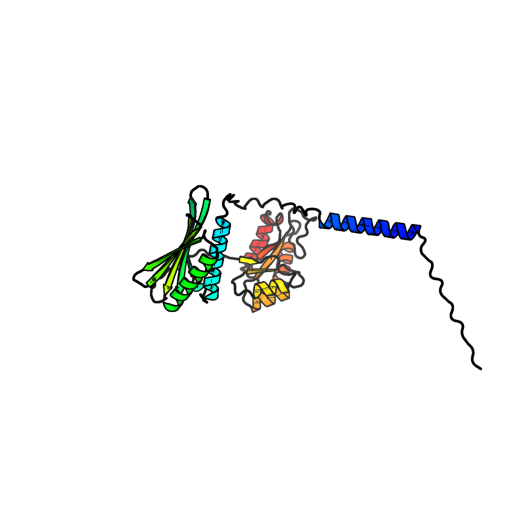59 -1.532 12.367 1.00 87.94 88 PHE A N 1
ATOM 698 C CA . PHE A 1 88 ? -18.032 -0.885 11.246 1.00 87.94 88 PHE A CA 1
ATOM 699 C C . PHE A 1 88 ? -18.034 0.628 11.444 1.00 87.94 88 PHE A C 1
ATOM 701 O O . PHE A 1 88 ? -18.567 1.125 12.429 1.00 87.94 88 PHE A O 1
ATOM 708 N N . PHE A 1 89 ? -17.498 1.372 10.482 1.00 87.44 89 PHE A N 1
ATOM 709 C CA . PHE A 1 89 ? -17.663 2.823 10.416 1.00 87.44 89 PHE A CA 1
ATOM 710 C C . PHE A 1 89 ? -19.005 3.110 9.746 1.00 87.44 89 PHE A C 1
ATOM 712 O O . PHE A 1 89 ? -19.137 2.977 8.530 1.00 87.44 89 PHE A O 1
ATOM 719 N N . LEU A 1 90 ? -20.017 3.440 10.545 1.00 85.19 90 LEU A N 1
ATOM 720 C CA . LEU A 1 90 ? -21.356 3.736 10.038 1.00 85.19 90 LEU A CA 1
ATOM 721 C C . LEU A 1 90 ? -21.404 5.094 9.342 1.00 85.19 90 LEU A C 1
ATOM 723 O O . LEU A 1 90 ? -22.165 5.275 8.394 1.00 85.19 90 LEU A O 1
ATOM 727 N N . ASN A 1 91 ? -20.617 6.054 9.829 1.00 81.94 91 ASN A N 1
ATOM 728 C CA . ASN A 1 91 ? -20.639 7.416 9.328 1.00 81.94 91 ASN A CA 1
ATOM 729 C C . ASN A 1 91 ? -19.331 8.135 9.671 1.00 81.94 91 ASN A C 1
ATOM 731 O O . ASN A 1 91 ? -18.868 8.057 10.806 1.00 81.94 91 ASN A O 1
ATOM 735 N N . VAL A 1 92 ? -18.769 8.869 8.715 1.00 86.38 92 VAL A N 1
ATOM 736 C CA . VAL A 1 92 ? -17.684 9.828 8.953 1.00 86.38 92 VAL A CA 1
ATOM 737 C C . VAL A 1 92 ? -18.096 11.121 8.271 1.00 86.38 92 VAL A C 1
ATOM 739 O O . VAL A 1 92 ? -18.291 11.135 7.055 1.00 86.38 92 VAL A O 1
ATOM 742 N N . GLN A 1 93 ? -18.321 12.180 9.048 1.00 83.25 93 GLN A N 1
ATOM 743 C CA . GLN A 1 93 ? -18.812 13.452 8.515 1.00 83.25 93 GLN A CA 1
ATOM 744 C C . GLN A 1 93 ? -17.940 14.615 8.959 1.00 83.25 93 GLN A C 1
ATOM 746 O O . GLN A 1 93 ? -17.791 14.808 10.169 1.00 83.25 93 GLN A O 1
ATOM 751 N N . PRO A 1 94 ? -17.466 15.449 8.019 1.00 86.69 94 PRO A N 1
ATOM 752 C CA . PRO A 1 94 ? -16.802 16.684 8.382 1.00 86.69 94 PRO A CA 1
ATOM 753 C C . PRO A 1 94 ? -17.793 17.600 9.102 1.00 86.69 94 PRO A C 1
ATOM 755 O O . PRO A 1 94 ? -18.940 17.784 8.681 1.00 86.69 94 PRO A O 1
ATOM 758 N N . ARG A 1 95 ? -17.341 18.190 10.202 1.00 88.69 95 ARG A N 1
ATOM 759 C CA . ARG A 1 95 ? -18.064 19.163 11.013 1.00 88.69 95 ARG A CA 1
ATOM 760 C C . ARG A 1 95 ? -17.25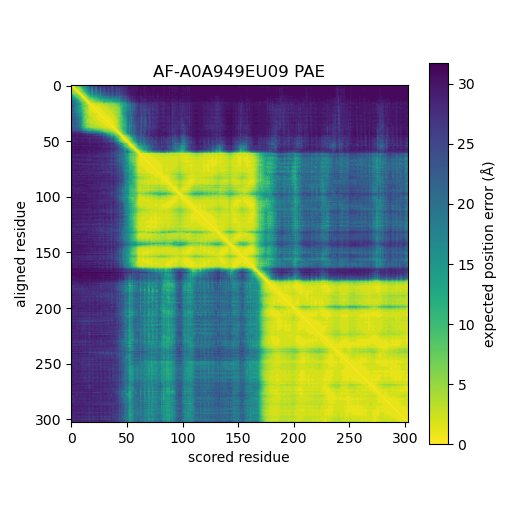8 20.440 11.143 1.00 88.69 95 ARG A C 1
ATOM 762 O O . ARG A 1 95 ? -16.0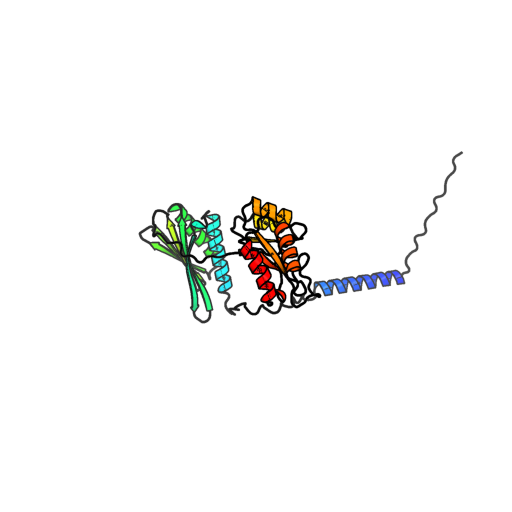32 20.442 11.068 1.00 88.69 95 ARG A O 1
ATOM 769 N N . ASN A 1 96 ? -17.984 21.532 11.339 1.00 85.62 96 ASN A N 1
ATOM 770 C CA . ASN A 1 96 ? -17.421 22.839 11.616 1.00 85.62 96 ASN A CA 1
ATOM 771 C C . ASN A 1 96 ? -18.301 23.551 12.640 1.00 85.62 96 ASN A C 1
ATOM 773 O O . ASN A 1 96 ? -19.478 23.801 12.376 1.00 85.62 96 ASN A O 1
ATOM 777 N N . GLU A 1 97 ? -17.720 23.901 13.780 1.00 82.69 97 GLU A N 1
ATOM 778 C CA . GLU A 1 97 ? -18.356 24.726 14.802 1.00 82.69 97 GLU A CA 1
ATOM 779 C C . GLU A 1 97 ? -17.340 25.734 15.332 1.00 82.69 97 GLU A C 1
ATOM 781 O O . GLU A 1 97 ? -16.196 25.393 15.625 1.00 82.69 97 GLU A O 1
ATOM 786 N N . ASN A 1 98 ? -17.758 26.996 15.455 1.00 78.81 98 ASN A N 1
ATOM 787 C CA . ASN A 1 98 ? -16.936 28.087 15.991 1.00 78.81 98 ASN A CA 1
ATOM 788 C C . ASN A 1 98 ? -15.562 28.261 15.302 1.00 78.81 98 ASN A C 1
ATOM 790 O O . ASN A 1 98 ? -14.632 28.788 15.906 1.00 78.81 98 ASN A O 1
ATOM 794 N N . GLY A 1 99 ? -15.440 27.854 14.031 1.00 79.19 99 GLY A N 1
ATOM 795 C CA . GLY A 1 99 ? -14.198 27.939 13.254 1.00 79.19 99 GLY A CA 1
ATOM 796 C C . GLY A 1 99 ? -13.248 26.751 13.435 1.00 79.19 99 GLY A C 1
ATOM 797 O O . GLY A 1 99 ? -12.210 26.715 12.774 1.00 79.19 99 GLY A O 1
ATOM 798 N N . SER A 1 100 ? -13.604 25.781 14.277 1.00 81.50 100 SER A N 1
ATOM 799 C CA . SER A 1 100 ? -12.896 24.510 14.416 1.00 81.50 100 SER A CA 1
ATOM 800 C C . SER A 1 100 ? -13.509 23.471 13.485 1.00 81.50 100 SER A C 1
ATOM 802 O O . SER A 1 100 ? -14.726 23.299 13.458 1.00 81.50 100 SER A O 1
ATOM 804 N N . PHE A 1 101 ? -12.659 22.767 12.741 1.00 82.38 101 PHE A N 1
ATOM 805 C CA . PHE A 1 101 ? -13.046 21.693 11.830 1.00 82.38 101 PHE A CA 1
ATOM 806 C C . PHE A 1 101 ? -12.616 20.349 12.403 1.00 82.38 101 PHE A C 1
ATOM 808 O O . PHE A 1 101 ? -11.527 20.238 12.962 1.00 82.38 101 PHE A O 1
A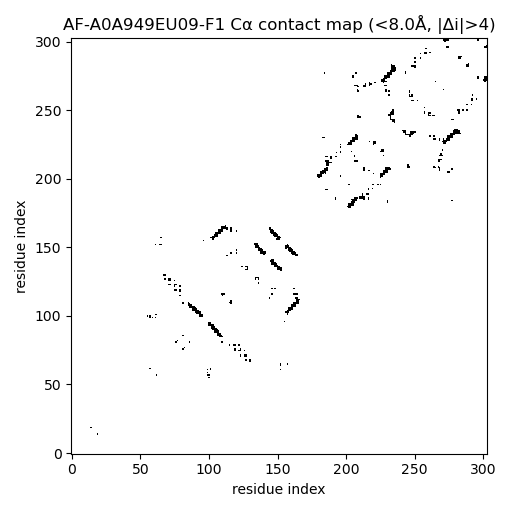TOM 815 N N . TRP A 1 102 ? -13.457 19.331 12.269 1.00 90.19 102 TRP A N 1
ATOM 816 C CA . TRP A 1 102 ? -13.097 17.959 12.611 1.00 90.19 102 TRP A CA 1
ATOM 817 C C . TRP A 1 102 ? -14.014 16.963 11.918 1.00 90.19 102 TRP A C 1
ATOM 819 O O . TRP A 1 102 ? -15.133 17.307 11.548 1.00 90.19 102 TRP A O 1
ATOM 829 N N . ASP A 1 103 ? -13.573 15.716 11.809 1.00 88.50 103 ASP A N 1
ATOM 830 C CA . ASP A 1 103 ? -14.433 14.629 11.365 1.00 88.50 103 ASP A CA 1
ATOM 831 C C . ASP A 1 103 ? -15.131 13.996 12.568 1.00 88.50 103 ASP A C 1
ATOM 833 O O . ASP A 1 103 ? -14.501 13.594 13.546 1.00 88.50 103 ASP A O 1
ATOM 837 N N . PHE A 1 104 ? -16.458 13.943 12.514 1.00 94.19 104 PHE A N 1
ATOM 838 C CA . PHE A 1 104 ? -17.249 13.143 13.435 1.00 94.19 104 PHE A CA 1
ATOM 839 C C . PHE A 1 104 ? -17.296 11.700 12.952 1.00 94.19 104 PHE A C 1
ATOM 841 O O . PHE A 1 104 ? -17.664 11.461 11.801 1.00 94.19 104 PHE A O 1
ATOM 848 N N . THR A 1 105 ? -17.039 10.759 13.856 1.00 94.81 105 THR A N 1
ATOM 849 C CA . THR A 1 105 ? -16.978 9.329 13.545 1.00 94.81 105 THR A CA 1
ATOM 850 C C . THR A 1 105 ? -18.050 8.555 14.310 1.00 94.81 105 THR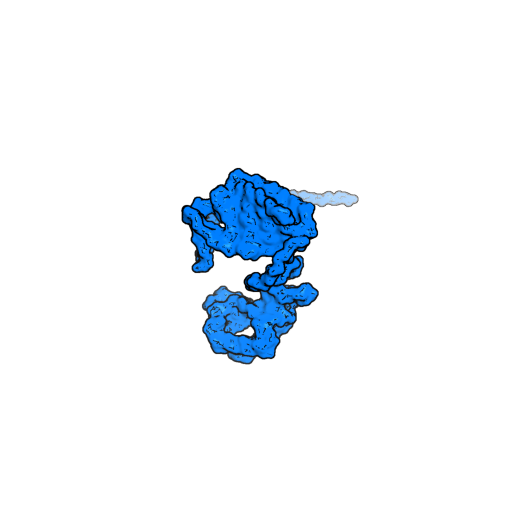 A C 1
ATOM 852 O O . THR A 1 105 ? -18.133 8.601 15.538 1.00 94.81 105 THR A O 1
ATOM 855 N N . GLU A 1 106 ? -18.872 7.799 13.590 1.00 95.44 106 GLU A N 1
ATOM 856 C CA . GLU A 1 106 ? -19.830 6.849 14.151 1.00 95.44 106 GLU A CA 1
ATOM 857 C C . GLU A 1 106 ? -19.360 5.420 13.881 1.00 95.44 106 GLU A C 1
ATOM 859 O O . GLU A 1 106 ? -19.214 5.003 12.731 1.00 95.44 106 GLU A O 1
ATOM 864 N N . LEU A 1 107 ? -19.137 4.675 14.958 1.00 94.00 107 LEU A N 1
ATOM 865 C CA . LEU A 1 107 ? -18.683 3.292 14.955 1.00 94.00 107 LEU A CA 1
ATOM 866 C C . LEU A 1 107 ? -19.797 2.373 15.444 1.00 94.00 107 LEU A C 1
ATOM 868 O O . LEU A 1 107 ? -20.489 2.690 16.407 1.00 94.00 107 LEU A O 1
ATOM 872 N N . LEU A 1 108 ? -19.897 1.195 14.844 1.00 92.81 108 LEU A N 1
ATOM 873 C CA . LEU A 1 108 ? -20.616 0.044 15.365 1.00 92.81 108 LEU A CA 1
ATOM 874 C C . LEU A 1 108 ? -19.615 -1.083 15.600 1.00 92.81 108 LEU A C 1
ATOM 876 O O . LEU A 1 108 ? -18.913 -1.495 14.683 1.00 92.81 108 LEU A O 1
ATOM 880 N N . ILE A 1 109 ? -19.576 -1.597 16.821 1.00 93.94 109 ILE A N 1
ATOM 881 C CA . ILE A 1 109 ? -18.714 -2.700 17.224 1.00 93.94 109 ILE A CA 1
ATOM 882 C C . ILE A 1 109 ? -19.588 -3.876 17.632 1.00 93.94 109 ILE A C 1
ATOM 884 O O . ILE A 1 109 ? -20.437 -3.766 18.523 1.00 93.94 109 ILE A O 1
ATOM 888 N N . LYS A 1 110 ? -19.354 -5.016 16.990 1.00 91.00 110 LYS A N 1
ATOM 889 C CA . LYS A 1 110 ? -20.006 -6.276 17.323 1.00 91.00 110 LYS A CA 1
ATOM 890 C C . LYS A 1 110 ? -19.155 -7.043 18.320 1.00 91.00 110 LYS A C 1
ATOM 892 O O . LYS A 1 110 ? -17.969 -7.284 18.116 1.00 91.00 110 LYS A O 1
ATOM 897 N N . CYS A 1 111 ? -19.797 -7.454 19.400 1.00 91.62 111 CYS A N 1
ATOM 898 C CA . CYS A 1 111 ? -19.202 -8.293 20.421 1.00 91.62 111 CYS A CA 1
ATOM 899 C C . CYS A 1 111 ? -19.849 -9.686 20.400 1.00 91.62 111 CYS A C 1
ATOM 901 O O . CYS A 1 111 ? -21.063 -9.788 20.197 1.00 91.62 111 CYS A O 1
ATOM 903 N N . PRO A 1 112 ? -19.088 -10.755 20.704 1.00 88.69 112 PRO A N 1
ATOM 904 C CA . PRO A 1 112 ? -19.623 -12.120 20.728 1.00 88.69 112 PRO A CA 1
ATOM 905 C C . PRO A 1 112 ? -20.804 -12.297 21.691 1.00 88.69 112 PRO A C 1
ATOM 907 O O . PRO A 1 112 ? -21.715 -13.081 21.449 1.00 88.69 112 PRO A O 1
ATOM 910 N N . ASP A 1 113 ? -20.790 -11.562 22.805 1.00 89.38 113 ASP A N 1
ATOM 911 C CA . ASP A 1 113 ? -21.790 -11.654 23.860 1.00 89.38 113 ASP A CA 1
ATOM 912 C C . ASP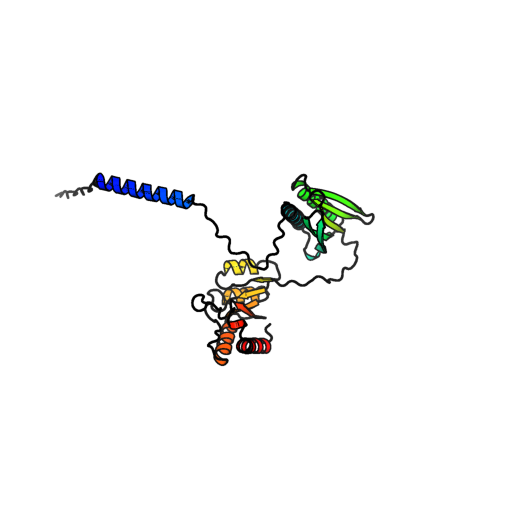 A 1 113 ? -21.884 -10.348 24.673 1.00 89.38 113 ASP A C 1
ATOM 914 O O . ASP A 1 113 ? -21.005 -9.481 24.628 1.00 89.38 113 ASP A O 1
ATOM 918 N N . ALA A 1 114 ? -22.949 -10.219 25.468 1.00 89.06 114 ALA A N 1
ATOM 919 C CA . ALA A 1 114 ? -23.216 -9.035 26.289 1.00 89.06 114 ALA A CA 1
ATOM 920 C C . ALA A 1 114 ? -22.184 -8.792 27.413 1.00 89.06 114 ALA A C 1
ATOM 922 O O . ALA A 1 114 ? -22.082 -7.687 27.948 1.00 89.06 114 ALA A O 1
ATOM 923 N N . SER A 1 115 ? -21.426 -9.806 27.834 1.00 90.94 115 SER A N 1
ATOM 924 C CA . SER A 1 115 ? -20.335 -9.628 28.803 1.00 90.94 115 SER A CA 1
ATOM 925 C C . SER A 1 115 ? -19.100 -9.050 28.120 1.00 90.94 115 SER A C 1
ATOM 927 O O . SER A 1 115 ? -18.463 -8.163 28.681 1.00 90.94 115 SER A O 1
ATOM 929 N N . SER A 1 116 ? -18.804 -9.496 26.900 1.00 92.56 116 SER A N 1
ATOM 930 C CA . SER A 1 116 ? -17.760 -8.934 26.041 1.00 92.56 116 SER A CA 1
ATOM 931 C C . SER A 1 116 ? -18.054 -7.471 25.685 1.00 92.56 116 SER A C 1
ATOM 933 O O . SER A 1 116 ? -17.179 -6.627 25.849 1.00 92.56 116 SER A O 1
ATOM 935 N N . ALA A 1 117 ? -19.309 -7.138 25.355 1.00 92.62 117 ALA A N 1
ATOM 936 C CA . ALA A 1 117 ? -19.757 -5.754 25.161 1.00 92.62 117 ALA A CA 1
ATOM 937 C C . ALA A 1 117 ? -19.514 -4.863 26.393 1.00 92.62 117 ALA A C 1
ATOM 939 O O . ALA A 1 117 ? -18.970 -3.768 26.275 1.00 92.62 117 ALA A O 1
ATOM 940 N N . ARG A 1 118 ? -19.860 -5.349 27.594 1.00 92.69 118 ARG A N 1
ATOM 941 C CA . ARG A 1 118 ? -19.636 -4.608 28.848 1.00 92.69 118 ARG A CA 1
ATOM 942 C C . ARG A 1 118 ? -18.155 -4.419 29.173 1.00 92.69 118 ARG A C 1
ATOM 944 O O . ARG A 1 118 ? -17.781 -3.348 29.632 1.00 92.69 118 ARG A O 1
ATOM 951 N N . ARG A 1 119 ? -17.313 -5.434 28.938 1.00 94.44 119 ARG A N 1
ATOM 952 C CA . ARG A 1 119 ? -15.859 -5.305 29.138 1.00 94.44 119 ARG A CA 1
ATOM 953 C C . ARG A 1 119 ? -15.263 -4.252 28.211 1.00 94.44 119 ARG A C 1
ATOM 955 O O . ARG A 1 119 ? -14.500 -3.418 28.685 1.00 94.44 119 ARG A O 1
ATOM 962 N N . LEU A 1 120 ? -15.652 -4.268 26.935 1.00 95.75 120 LEU A N 1
ATOM 963 C CA . LEU A 1 120 ? -15.190 -3.284 25.962 1.00 95.75 120 LEU A CA 1
ATOM 964 C C . LEU A 1 120 ? -15.628 -1.866 26.343 1.00 95.75 120 LEU A C 1
ATOM 966 O O . LEU A 1 120 ? -14.804 -0.960 26.346 1.00 95.75 120 LEU A O 1
ATOM 970 N N . GLU A 1 121 ? -16.896 -1.671 26.719 1.00 95.88 121 GLU A N 1
ATOM 971 C CA . GLU A 1 121 ? -17.376 -0.360 27.176 1.00 95.88 121 GLU A CA 1
ATOM 972 C C . GLU A 1 121 ? -16.585 0.158 28.382 1.00 95.88 121 GLU A C 1
ATOM 974 O O . GLU A 1 121 ? -16.198 1.328 28.409 1.00 95.88 121 GLU A O 1
ATOM 979 N N . SER A 1 122 ? -16.308 -0.709 29.358 1.00 95.44 122 SER A N 1
ATOM 980 C CA . SER A 1 122 ? -15.514 -0.340 30.530 1.00 95.44 122 SER A CA 1
ATOM 981 C C . SER A 1 122 ? -14.068 0.009 30.156 1.00 95.44 122 SER A C 1
ATOM 983 O O . SER A 1 122 ? -13.541 0.987 30.680 1.00 95.44 122 SER A O 1
ATOM 985 N N . SER A 1 123 ? -13.461 -0.730 29.219 1.00 96.50 123 SER A N 1
ATOM 986 C CA . SER A 1 123 ? -12.116 -0.455 28.690 1.00 96.50 123 SER A CA 1
ATOM 987 C C . SER A 1 123 ? -12.054 0.907 27.998 1.00 96.50 123 SER A C 1
ATOM 989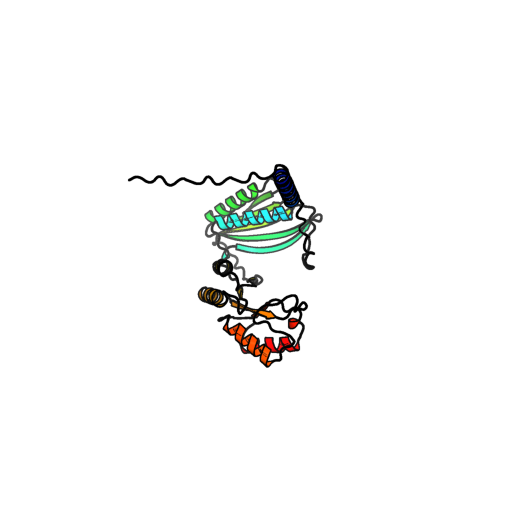 O O . SER A 1 123 ? -11.279 1.768 28.407 1.00 96.50 123 SER A O 1
ATOM 991 N N . ILE A 1 124 ? -12.956 1.155 27.040 1.00 96.25 124 ILE A N 1
ATOM 992 C CA . ILE A 1 124 ? -13.035 2.431 26.314 1.00 96.25 124 ILE A CA 1
ATOM 993 C C . ILE A 1 124 ? -13.248 3.585 27.297 1.00 96.25 124 ILE A C 1
ATOM 995 O O . ILE A 1 124 ? -12.599 4.625 27.202 1.00 96.25 124 ILE A O 1
ATOM 999 N N . SER A 1 125 ? -14.141 3.405 28.274 1.00 95.50 125 SER A N 1
ATOM 1000 C CA . SER A 1 125 ? -14.419 4.439 29.272 1.00 95.50 125 SER A CA 1
ATOM 1001 C C . SER A 1 125 ? -13.194 4.764 30.125 1.00 95.50 125 SER A C 1
ATOM 1003 O O . SER A 1 125 ? -12.952 5.935 30.427 1.00 95.50 125 SER A O 1
ATOM 1005 N N . GLN A 1 126 ? -12.418 3.748 30.501 1.00 95.62 126 GLN A N 1
ATOM 1006 C CA . GLN A 1 126 ? -11.190 3.906 31.271 1.00 95.62 126 GLN A CA 1
ATOM 1007 C C . GLN A 1 126 ? -10.105 4.626 30.461 1.00 95.62 126 GLN A C 1
ATOM 1009 O O . GLN A 1 126 ? -9.548 5.610 30.953 1.00 95.62 126 GLN A O 1
ATOM 1014 N N . ASP A 1 127 ? -9.842 4.181 29.232 1.00 95.69 127 ASP A N 1
ATOM 1015 C CA . ASP A 1 127 ? -8.777 4.735 28.393 1.00 95.69 127 ASP A CA 1
ATOM 1016 C C . ASP A 1 127 ? -9.073 6.185 27.997 1.00 95.69 127 ASP A C 1
ATOM 1018 O O . ASP A 1 127 ? -8.209 7.053 28.121 1.00 95.69 127 ASP A O 1
ATOM 1022 N N . LEU A 1 128 ? -10.322 6.496 27.635 1.00 95.88 128 LEU A N 1
ATOM 1023 C CA . LEU A 1 128 ? -10.729 7.870 27.325 1.00 95.88 128 LEU A CA 1
ATOM 1024 C C . LEU A 1 128 ? -10.674 8.789 28.548 1.00 95.88 128 LEU A C 1
ATOM 1026 O O . LEU A 1 128 ? -10.281 9.949 28.427 1.00 95.88 128 LEU A O 1
ATOM 1030 N N . SER A 1 129 ? -11.021 8.286 29.735 1.00 92.88 129 SER A N 1
ATOM 1031 C CA . SER A 1 129 ? -10.906 9.068 30.975 1.00 92.88 129 SER A CA 1
ATOM 1032 C C . SER A 1 129 ? -9.445 9.380 31.326 1.00 92.88 129 SER A C 1
ATOM 1034 O O . SER A 1 129 ? -9.167 10.409 31.947 1.00 92.88 129 SER A O 1
ATOM 1036 N N . ALA A 1 130 ? -8.501 8.523 30.921 1.00 94.25 130 ALA A N 1
ATOM 1037 C CA . ALA A 1 130 ? -7.073 8.719 31.159 1.00 94.25 130 ALA A CA 1
ATOM 1038 C C . ALA A 1 130 ? -6.458 9.844 30.304 1.00 94.25 130 ALA A C 1
ATOM 1040 O O . ALA A 1 130 ? -5.421 10.389 30.684 1.00 94.25 130 ALA A O 1
ATOM 1041 N N . LEU A 1 131 ? -7.109 10.244 29.204 1.00 92.56 131 LEU A N 1
ATOM 1042 C CA . LEU A 1 131 ? -6.669 11.350 28.338 1.00 92.56 131 LEU A CA 1
ATOM 1043 C C . LEU A 1 131 ? -6.851 12.740 28.979 1.00 92.56 131 LEU A C 1
ATOM 1045 O O . LEU A 1 131 ? -6.318 13.733 28.483 1.00 92.56 131 LEU A O 1
ATOM 1049 N N . GLY A 1 132 ? -7.569 12.827 30.103 1.00 89.44 132 GLY A N 1
ATOM 1050 C CA . GLY A 1 132 ? -7.695 14.036 30.914 1.00 89.44 132 GLY A CA 1
ATOM 1051 C C . GLY A 1 132 ? -9.075 14.695 30.865 1.00 89.44 132 GLY A C 1
ATOM 1052 O O . GLY A 1 132 ? -10.000 14.252 30.192 1.00 89.44 132 GLY A O 1
ATOM 1053 N N . THR A 1 133 ? -9.223 15.798 31.602 1.00 87.94 133 THR A N 1
ATOM 1054 C CA . THR A 1 133 ? -10.527 16.430 31.896 1.00 87.94 133 THR A CA 1
ATOM 1055 C C . THR A 1 133 ? -11.208 17.091 30.702 1.00 87.94 133 THR A C 1
ATOM 1057 O O . THR A 1 133 ? -12.377 17.461 30.794 1.00 87.94 133 THR A O 1
ATOM 1060 N N . LYS A 1 134 ? -10.485 17.267 29.594 1.00 90.69 134 LYS A N 1
ATOM 1061 C CA . LYS A 1 134 ? -11.040 17.792 28.346 1.00 90.69 134 LYS A CA 1
ATOM 1062 C C . LYS A 1 134 ? -11.844 16.746 27.584 1.00 90.69 134 LYS A C 1
ATOM 1064 O O . LYS A 1 134 ? -12.603 17.125 26.705 1.00 90.69 134 LYS A O 1
ATOM 1069 N N . ILE A 1 135 ? -11.706 15.460 27.899 1.00 94.88 135 ILE A N 1
ATOM 1070 C CA . ILE A 1 135 ? -12.502 14.412 27.265 1.00 94.88 135 ILE A CA 1
ATOM 1071 C C . ILE A 1 135 ? -13.704 14.111 28.148 1.00 94.88 135 ILE A C 1
ATOM 1073 O O . ILE A 1 135 ? -13.572 13.814 29.335 1.00 94.88 135 ILE A O 1
ATOM 1077 N N . ARG A 1 136 ? -14.897 14.205 27.565 1.00 95.06 136 ARG A N 1
ATOM 1078 C CA . ARG A 1 136 ? -16.150 13.885 28.245 1.00 95.06 136 ARG A CA 1
ATOM 1079 C C . ARG A 1 136 ? -16.820 12.717 27.551 1.00 95.06 136 ARG A C 1
ATOM 1081 O O . ARG A 1 136 ? -17.003 12.716 26.338 1.00 95.06 136 ARG A O 1
ATOM 1088 N N . LEU A 1 137 ? -17.246 11.757 28.358 1.00 94.94 137 LEU A N 1
ATOM 1089 C CA . LEU A 1 137 ? -17.963 10.575 27.916 1.00 94.94 137 LEU A CA 1
ATOM 1090 C C . LEU A 1 137 ? -19.388 10.591 28.469 1.00 94.94 137 LEU A C 1
ATOM 1092 O O . LEU A 1 137 ? -19.615 10.953 29.626 1.00 94.94 137 LEU A O 1
ATOM 1096 N N . ARG A 1 138 ? -20.354 10.189 27.649 1.00 95.19 138 ARG A N 1
ATOM 1097 C CA . ARG A 1 138 ? -21.731 9.934 28.073 1.00 95.19 138 ARG A CA 1
ATOM 1098 C C . ARG A 1 138 ? -22.184 8.606 27.488 1.00 95.19 138 ARG A C 1
ATOM 1100 O O . ARG A 1 138 ? -22.294 8.493 26.274 1.00 95.19 138 ARG A O 1
ATOM 1107 N N . ASN A 1 139 ? -22.483 7.644 28.353 1.00 93.25 139 ASN A N 1
ATOM 1108 C CA . ASN A 1 139 ? -22.940 6.326 27.932 1.00 93.25 139 ASN A CA 1
ATOM 1109 C C . ASN A 1 139 ? -24.455 6.219 28.110 1.00 93.25 139 ASN A C 1
ATOM 1111 O O . ASN A 1 139 ? -25.003 6.606 29.145 1.00 93.25 139 ASN A O 1
ATOM 1115 N N . GLU A 1 140 ? -25.122 5.677 27.104 1.00 93.69 140 GLU A N 1
ATOM 1116 C CA . GLU A 1 140 ? -26.529 5.307 27.129 1.00 93.69 140 GLU A CA 1
ATOM 1117 C C . GLU A 1 140 ? -26.655 3.799 26.907 1.00 93.69 140 GLU A C 1
ATOM 1119 O O . GLU A 1 140 ? -25.802 3.172 26.277 1.00 93.69 140 GLU A O 1
ATOM 1124 N N . LYS A 1 141 ? -27.716 3.203 27.446 1.00 89.38 141 LYS A N 1
ATOM 1125 C CA . LYS A 1 141 ? -28.082 1.814 27.166 1.00 89.38 141 LYS A CA 1
ATOM 1126 C C . LYS A 1 141 ? -29.510 1.809 26.673 1.00 89.38 141 LYS A C 1
ATOM 1128 O O . LYS A 1 141 ? -30.381 2.343 27.362 1.00 89.38 141 LYS A O 1
ATOM 1133 N N . ASP A 1 142 ? -29.734 1.247 25.496 1.00 82.06 142 ASP A N 1
ATOM 1134 C CA . ASP A 1 142 ? -31.092 1.071 25.004 1.00 82.06 142 ASP A CA 1
ATOM 1135 C C . ASP A 1 142 ? -31.754 -0.164 25.660 1.00 82.06 142 ASP A C 1
ATOM 1137 O O . ASP A 1 142 ? -31.078 -0.961 26.324 1.00 82.06 142 ASP A O 1
ATOM 1141 N N . PRO A 1 143 ? -33.086 -0.318 25.544 1.00 74.19 143 PRO A N 1
ATOM 1142 C CA . PRO A 1 143 ? -33.809 -1.463 26.105 1.00 74.19 143 PRO A CA 1
ATOM 1143 C C . PRO A 1 143 ? -33.372 -2.814 25.532 1.00 74.19 143 PRO A C 1
ATOM 1145 O O . PRO A 1 143 ? -33.541 -3.838 26.193 1.00 74.19 143 PRO A O 1
ATOM 1148 N N . ASP A 1 144 ? -32.806 -2.804 24.327 1.00 73.69 144 ASP A N 1
ATOM 1149 C CA . ASP A 1 144 ? -32.320 -3.990 23.638 1.00 73.69 144 ASP A CA 1
ATOM 1150 C C . ASP A 1 144 ? -30.919 -4.390 24.150 1.00 73.69 144 ASP A C 1
ATOM 1152 O O . ASP A 1 144 ? -30.503 -5.535 24.020 1.00 73.69 144 ASP A O 1
ATOM 1156 N N . GLY A 1 145 ? -30.216 -3.516 24.869 1.00 79.69 145 GLY A N 1
ATOM 1157 C CA . GLY A 1 145 ? -28.913 -3.806 25.465 1.00 79.69 145 GLY A CA 1
ATOM 1158 C C . GLY A 1 145 ? -27.726 -3.375 24.605 1.00 79.69 145 GLY A C 1
ATOM 1159 O O . GLY A 1 145 ? -26.588 -3.715 24.946 1.00 79.69 145 GLY A O 1
ATOM 1160 N N . ARG A 1 146 ? -27.959 -2.589 23.545 1.00 88.56 146 ARG A N 1
ATOM 1161 C CA . ARG A 1 146 ? -26.919 -1.795 22.882 1.00 88.56 146 ARG A CA 1
ATOM 1162 C C . ARG A 1 146 ? -26.393 -0.768 23.867 1.00 88.56 146 ARG A C 1
ATOM 1164 O O . ARG A 1 146 ? -27.153 -0.103 24.576 1.00 88.56 146 ARG A O 1
ATOM 1171 N N . ILE A 1 147 ? -25.080 -0.617 23.881 1.00 93.88 147 ILE A N 1
ATOM 1172 C CA . ILE A 1 147 ? -24.408 0.423 24.646 1.00 93.88 147 ILE A CA 1
ATOM 1173 C C . ILE A 1 147 ? -23.953 1.495 23.663 1.00 93.88 147 ILE A C 1
ATOM 1175 O O . ILE A 1 147 ? -23.251 1.185 22.707 1.00 93.88 147 ILE A O 1
ATOM 1179 N N . ILE A 1 148 ? -24.362 2.739 23.884 1.00 95.06 148 ILE A N 1
ATOM 1180 C CA . ILE A 1 148 ? -24.007 3.877 23.037 1.00 95.06 148 ILE A CA 1
ATOM 1181 C C . ILE A 1 148 ? -23.086 4.788 23.835 1.00 95.06 148 ILE A C 1
ATOM 1183 O O . ILE A 1 148 ? -23.513 5.404 24.811 1.00 95.06 148 ILE A O 1
ATOM 1187 N N . CYS A 1 149 ? -21.832 4.895 23.419 1.00 96.50 149 CYS A N 1
ATOM 1188 C CA . CYS A 1 149 ? -20.863 5.798 24.019 1.00 96.50 149 CYS A CA 1
ATOM 1189 C C . CYS A 1 149 ? -20.760 7.069 23.170 1.00 96.50 149 CYS A C 1
ATOM 1191 O O . CYS A 1 149 ? -20.367 7.032 22.004 1.00 96.50 149 CYS A O 1
ATOM 1193 N N . HIS A 1 150 ? -21.105 8.211 23.757 1.00 97.44 150 HIS A N 1
ATOM 1194 C CA . HIS A 1 150 ? -20.953 9.527 23.148 1.00 97.44 150 HIS A CA 1
ATOM 1195 C C . HIS A 1 150 ? -19.678 10.185 23.677 1.00 97.44 150 HIS A C 1
ATOM 1197 O O . HIS A 1 150 ? -19.589 10.477 24.873 1.00 97.44 150 HIS A O 1
ATOM 1203 N N . VAL A 1 151 ? -18.715 10.445 22.793 1.00 97.44 151 VAL A N 1
ATOM 1204 C CA . VAL A 1 151 ? -17.421 11.040 23.149 1.00 97.44 151 VAL A CA 1
ATOM 1205 C C . VAL A 1 151 ? -17.368 12.489 22.689 1.00 97.44 151 VAL A C 1
ATOM 1207 O O . VAL A 1 151 ? -17.713 12.814 21.550 1.00 97.44 151 VAL A O 1
ATOM 1210 N N . TYR A 1 152 ? -16.913 13.352 23.588 1.00 96.06 152 TYR A N 1
ATOM 1211 C CA . TYR A 1 152 ? -16.728 14.771 23.347 1.00 96.06 152 TYR A CA 1
ATOM 1212 C C . TYR A 1 152 ? -15.300 15.179 23.705 1.00 96.06 152 TYR A C 1
ATOM 1214 O O . TYR A 1 152 ? -14.768 14.742 24.727 1.00 96.06 152 TYR A O 1
ATOM 1222 N N . SER A 1 153 ? -14.709 16.058 22.900 1.00 94.12 153 SER A N 1
ATOM 1223 C CA . SER A 1 153 ? -13.545 16.853 23.295 1.00 94.12 153 SER A CA 1
ATOM 1224 C C . SER A 1 153 ? -14.045 18.250 23.639 1.00 94.12 153 SER A C 1
ATOM 1226 O O . SER A 1 153 ? -14.411 19.006 22.745 1.00 94.12 153 SER A O 1
ATOM 1228 N N . GLU A 1 154 ? -14.057 18.593 24.923 1.00 90.69 154 GLU A N 1
ATOM 1229 C CA . GLU A 1 154 ? -14.699 19.788 25.472 1.00 90.69 154 GLU A CA 1
ATOM 1230 C C . GLU A 1 154 ? -16.181 19.819 25.056 1.00 90.69 154 GLU A C 1
ATOM 1232 O O . GLU A 1 154 ? -16.958 18.951 25.477 1.00 90.69 154 GLU A O 1
ATOM 1237 N N . ASP A 1 155 ? -16.563 20.769 24.206 1.00 89.81 155 ASP A N 1
ATOM 1238 C CA . ASP A 1 155 ? -17.930 20.906 23.698 1.00 89.81 155 ASP A CA 1
ATOM 1239 C C . ASP A 1 155 ? -18.133 20.224 22.336 1.00 89.81 155 ASP A C 1
ATOM 1241 O O . ASP A 1 155 ? -19.269 20.015 21.908 1.00 89.81 155 ASP A O 1
ATOM 1245 N N . PHE A 1 156 ? -17.053 19.800 21.675 1.00 93.50 156 PHE A N 1
ATOM 1246 C CA . PHE A 1 156 ? -17.109 19.202 20.347 1.00 93.50 156 PHE A CA 1
ATOM 1247 C C . PHE A 1 156 ? -17.524 17.738 20.430 1.00 93.50 156 PHE A C 1
ATOM 1249 O O . PHE A 1 156 ? -16.857 16.928 21.075 1.00 93.50 156 PHE A O 1
ATOM 1256 N N . TYR A 1 157 ? -18.619 17.381 19.760 1.00 95.50 157 TYR A N 1
ATOM 1257 C CA . TYR A 1 157 ? -19.063 15.994 19.652 1.00 95.50 157 TYR A CA 1
ATOM 1258 C C . TYR A 1 157 ? -18.266 15.268 18.564 1.00 95.50 157 TYR A C 1
ATOM 1260 O O . TYR A 1 157 ? -18.434 15.556 17.376 1.00 95.50 157 TYR A O 1
ATOM 1268 N N . THR A 1 158 ? -17.386 14.351 18.967 1.00 96.06 158 THR A N 1
ATOM 1269 C CA . THR A 1 158 ? -16.375 13.761 18.075 1.00 96.06 158 THR A CA 1
ATOM 1270 C C . THR A 1 158 ? -16.713 12.335 17.678 1.00 96.06 158 THR A C 1
ATOM 1272 O O . THR A 1 158 ? -16.577 12.000 16.507 1.00 96.06 158 THR A O 1
ATOM 1275 N N . HIS A 1 159 ? -17.210 11.516 18.611 1.00 97.75 159 HIS A N 1
ATOM 1276 C CA . HIS A 1 159 ? -17.496 10.112 18.323 1.00 97.75 159 HIS A CA 1
ATOM 1277 C C . HIS A 1 159 ? -18.831 9.643 18.874 1.00 97.75 159 HIS A C 1
ATOM 1279 O O . HIS A 1 159 ? -19.260 10.025 19.968 1.00 97.75 159 HIS A O 1
ATOM 1285 N N . LYS A 1 160 ? -19.448 8.724 18.139 1.00 97.25 160 LYS A N 1
ATOM 1286 C CA . LYS A 1 160 ? -20.510 7.856 18.635 1.00 97.25 160 LYS A CA 1
ATOM 1287 C C . LYS A 1 160 ? -20.081 6.413 18.455 1.00 97.25 160 LYS A C 1
ATOM 1289 O O . LYS A 1 160 ? -19.722 6.021 17.354 1.00 97.25 160 LYS A O 1
ATOM 1294 N N . ILE A 1 161 ? -20.124 5.633 19.522 1.00 96.69 161 ILE A N 1
ATOM 1295 C CA . ILE A 1 161 ? -19.676 4.246 19.499 1.00 96.69 161 ILE A CA 1
ATOM 1296 C C . ILE A 1 161 ? -20.829 3.368 19.957 1.00 96.69 161 ILE A C 1
ATOM 1298 O O . ILE A 1 161 ? -21.215 3.393 21.122 1.00 96.69 161 ILE A O 1
ATOM 1302 N N . ASP A 1 162 ? -21.377 2.602 19.031 1.00 94.62 162 ASP A N 1
ATOM 1303 C CA . ASP A 1 162 ? -22.440 1.645 19.268 1.00 94.62 162 ASP A CA 1
ATOM 1304 C C . ASP A 1 162 ? -21.840 0.261 19.501 1.00 94.62 162 ASP A C 1
ATOM 1306 O O . ASP A 1 162 ? -21.251 -0.325 18.602 1.00 94.62 162 ASP A O 1
ATOM 1310 N N . ILE A 1 163 ? -21.989 -0.284 20.701 1.00 94.44 163 ILE A N 1
ATOM 1311 C CA . ILE A 1 163 ? -21.499 -1.615 21.061 1.00 94.44 163 ILE A CA 1
ATOM 1312 C C . ILE A 1 163 ? -22.707 -2.541 21.187 1.00 94.44 163 ILE A C 1
ATOM 1314 O O . ILE A 1 163 ? -23.565 -2.342 22.052 1.00 94.44 163 ILE A O 1
ATOM 1318 N N . VAL A 1 164 ? -22.774 -3.560 20.330 1.00 91.19 164 VAL A N 1
ATOM 1319 C CA . VAL A 1 164 ? -23.883 -4.526 20.274 1.00 91.19 164 VAL A CA 1
ATOM 1320 C C . VAL A 1 164 ? -23.386 -5.950 20.485 1.00 91.19 164 VAL A C 1
ATOM 1322 O O . VAL A 1 164 ? -22.255 -6.286 20.140 1.00 91.19 164 VAL A O 1
ATOM 1325 N N . SER A 1 165 ? -24.238 -6.816 21.034 1.00 86.38 165 SER A N 1
ATOM 1326 C CA . SER A 1 165 ? -23.990 -8.262 21.014 1.00 86.38 165 SER A CA 1
ATOM 1327 C C . SER A 1 165 ? -24.580 -8.889 19.750 1.00 86.38 165 SER A C 1
ATOM 1329 O O . SER A 1 165 ? -25.687 -8.520 19.363 1.00 86.38 165 SER A O 1
ATOM 1331 N N . ASP A 1 166 ? -23.882 -9.864 19.165 1.00 70.25 166 ASP A N 1
ATOM 1332 C CA . ASP A 1 166 ? -24.180 -10.507 17.868 1.00 70.25 166 ASP A CA 1
ATOM 1333 C C . ASP A 1 166 ? -25.645 -10.980 17.689 1.00 70.25 166 ASP A C 1
ATOM 1335 O O . ASP A 1 166 ? -26.183 -11.010 16.583 1.00 70.25 166 ASP A O 1
ATOM 1339 N N . SER A 1 167 ? -26.350 -11.237 18.797 1.00 58.59 167 SER A N 1
ATOM 1340 C CA . SER A 1 167 ? -27.775 -11.610 18.844 1.00 58.59 167 SER A CA 1
ATOM 1341 C C . SER A 1 167 ? -28.754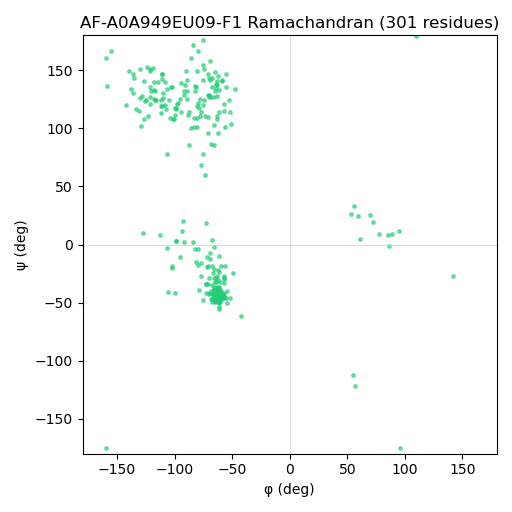 -10.565 18.273 1.00 58.59 167 SER A C 1
ATOM 1343 O O . SER A 1 167 ? -29.940 -10.864 18.143 1.00 58.59 167 SER A O 1
ATOM 1345 N N . GLN A 1 168 ? -28.308 -9.341 17.973 1.00 54.72 168 GLN A N 1
ATOM 1346 C CA . GLN A 1 168 ? -29.145 -8.239 17.487 1.00 54.72 168 GLN A CA 1
ATOM 1347 C C . GLN A 1 168 ? -28.565 -7.664 16.197 1.00 54.72 168 GLN A C 1
ATOM 1349 O O . GLN A 1 168 ? -27.536 -6.996 16.216 1.00 54.72 168 GLN A O 1
ATOM 1354 N N . HIS A 1 169 ? -29.218 -7.931 15.066 1.00 52.59 169 HIS A N 1
ATOM 1355 C CA . HIS A 1 169 ? -28.716 -7.538 13.750 1.00 52.59 169 HIS A CA 1
ATOM 1356 C C . HIS A 1 169 ? -29.769 -6.810 12.910 1.00 52.59 169 HIS A C 1
ATOM 1358 O O . HIS A 1 169 ? -30.809 -7.387 12.590 1.00 52.59 169 HIS A O 1
ATOM 1364 N N . PRO A 1 170 ? -29.446 -5.608 12.413 1.00 46.38 170 PRO A N 1
ATOM 1365 C CA . PRO A 1 170 ? -29.670 -5.241 11.027 1.00 46.38 170 PRO A CA 1
ATOM 1366 C C . PRO A 1 170 ? -28.528 -5.796 10.155 1.00 46.38 170 PRO A C 1
ATOM 1368 O O . PRO A 1 170 ? -27.348 -5.687 10.493 1.00 46.38 170 PRO A O 1
ATOM 1371 N N . THR A 1 171 ? -28.868 -6.387 9.013 1.00 48.75 171 THR A N 1
ATOM 1372 C CA . THR A 1 171 ? -27.908 -6.704 7.949 1.00 48.75 171 THR A CA 1
ATOM 1373 C C . THR A 1 171 ? -27.467 -5.398 7.295 1.00 48.75 171 THR A C 1
ATOM 1375 O O . THR A 1 171 ? -28.270 -4.744 6.632 1.00 48.75 171 THR A O 1
ATOM 1378 N N . ILE A 1 172 ? -26.217 -4.989 7.507 1.00 54.78 172 ILE A N 1
ATOM 1379 C CA . ILE A 1 172 ? -25.620 -3.889 6.746 1.00 54.78 172 ILE A CA 1
ATOM 1380 C C . ILE A 1 172 ? -25.015 -4.509 5.488 1.00 54.78 172 ILE A C 1
ATOM 1382 O O . ILE A 1 172 ? -24.080 -5.303 5.587 1.00 54.78 172 ILE A O 1
ATOM 1386 N N . ASP A 1 173 ? -25.567 -4.169 4.325 1.00 55.66 173 ASP A N 1
ATOM 1387 C CA . ASP A 1 173 ? -24.948 -4.479 3.036 1.00 55.66 173 ASP A CA 1
ATOM 1388 C C . ASP A 1 173 ? -23.581 -3.781 2.960 1.00 55.66 173 ASP A C 1
ATOM 1390 O O . ASP A 1 173 ? -23.458 -2.602 3.298 1.00 55.66 173 ASP A O 1
ATOM 1394 N N . ASP A 1 174 ? -22.535 -4.499 2.545 1.00 60.69 174 ASP A N 1
ATOM 1395 C CA . ASP A 1 174 ? -21.168 -3.969 2.480 1.00 60.69 174 ASP A CA 1
ATOM 1396 C C . ASP A 1 174 ? -21.001 -3.016 1.279 1.00 60.69 174 ASP A C 1
ATOM 1398 O O . ASP A 1 174 ? -20.494 -3.381 0.220 1.00 60.69 174 ASP A O 1
ATOM 1402 N N . VAL A 1 175 ? -21.494 -1.784 1.434 1.00 71.56 175 VAL A N 1
ATOM 1403 C CA . VAL A 1 175 ? -21.357 -0.661 0.483 1.00 71.56 175 VAL A CA 1
ATOM 1404 C C . VAL A 1 175 ? -20.144 0.230 0.793 1.00 71.56 175 VAL A C 1
ATOM 1406 O O . VAL A 1 175 ? -20.089 1.385 0.366 1.00 71.56 175 VAL A O 1
ATOM 1409 N N . ARG A 1 176 ? -19.149 -0.273 1.536 1.00 73.56 176 ARG A N 1
ATOM 1410 C CA . ARG A 1 176 ? -17.968 0.525 1.898 1.00 73.56 176 ARG A CA 1
ATOM 1411 C C . ARG A 1 176 ? -17.099 0.844 0.666 1.00 73.56 176 ARG A C 1
ATOM 1413 O O . ARG A 1 176 ? -16.955 -0.001 -0.224 1.00 73.56 176 ARG A O 1
ATOM 1420 N N . PRO A 1 177 ? -16.494 2.047 0.595 1.00 77.94 177 PRO A N 1
ATOM 1421 C CA . PRO A 1 177 ? -15.492 2.367 -0.419 1.00 77.94 177 PRO A CA 1
ATOM 1422 C C . PRO A 1 177 ? -14.328 1.368 -0.404 1.00 77.94 177 PRO A C 1
ATOM 1424 O O . PRO A 1 177 ? -13.936 0.874 0.651 1.00 77.94 177 PRO A O 1
ATOM 1427 N N . LYS A 1 178 ? -13.748 1.092 -1.577 1.00 82.62 178 LYS A N 1
ATOM 1428 C CA . LYS A 1 178 ? -12.558 0.237 -1.706 1.00 82.62 178 LYS A CA 1
ATOM 1429 C C . LYS A 1 178 ? -11.287 1.083 -1.624 1.00 82.62 178 LYS A C 1
ATOM 1431 O O . LYS A 1 178 ? -11.213 2.124 -2.272 1.00 82.62 178 LYS A O 1
ATOM 1436 N N . LEU A 1 179 ? -10.290 0.602 -0.886 1.00 88.19 179 LEU A N 1
ATOM 1437 C CA . LEU A 1 179 ? -8.955 1.193 -0.766 1.00 88.19 179 LEU A CA 1
ATOM 1438 C C . LEU A 1 179 ? -7.911 0.197 -1.286 1.00 88.19 179 LEU A C 1
ATOM 1440 O O . LEU A 1 179 ? -8.013 -0.995 -1.006 1.00 88.19 179 LEU A O 1
ATOM 1444 N N . ALA A 1 180 ? -6.909 0.689 -2.013 1.00 92.06 180 ALA A N 1
ATOM 1445 C CA . ALA A 1 180 ? -5.723 -0.072 -2.395 1.00 92.06 180 ALA A CA 1
ATOM 1446 C C . ALA A 1 180 ? -4.477 0.643 -1.861 1.00 92.06 180 ALA A C 1
ATOM 1448 O O . ALA A 1 180 ? -4.374 1.866 -1.974 1.00 92.06 180 ALA A O 1
ATOM 1449 N N . ILE A 1 181 ? -3.545 -0.114 -1.281 1.00 95.75 181 ILE A N 1
ATOM 1450 C CA . ILE A 1 181 ? -2.289 0.406 -0.731 1.00 95.75 181 ILE A CA 1
ATOM 1451 C C . ILE A 1 181 ? -1.131 -0.296 -1.438 1.00 95.75 181 ILE A C 1
ATOM 1453 O O . ILE A 1 181 ? -1.008 -1.520 -1.373 1.00 95.75 181 ILE A O 1
ATOM 1457 N N . ILE A 1 182 ? -0.280 0.494 -2.093 1.00 97.19 182 ILE A N 1
ATOM 1458 C CA . ILE A 1 182 ? 0.909 0.023 -2.806 1.00 97.19 182 ILE A CA 1
ATOM 1459 C C . ILE A 1 182 ? 2.153 0.470 -2.038 1.00 97.19 182 ILE A C 1
ATOM 1461 O O . ILE A 1 182 ? 2.286 1.644 -1.693 1.00 97.19 182 ILE A O 1
ATOM 1465 N N . ILE A 1 183 ? 3.073 -0.463 -1.793 1.00 97.94 183 ILE A N 1
ATOM 1466 C CA . ILE A 1 183 ? 4.397 -0.180 -1.231 1.00 97.94 183 ILE A CA 1
ATOM 1467 C C . ILE A 1 183 ? 5.421 -0.167 -2.370 1.00 97.94 183 ILE A C 1
ATOM 1469 O O . ILE A 1 183 ? 5.745 -1.219 -2.929 1.00 97.94 183 ILE A O 1
ATOM 1473 N N . ASP A 1 184 ? 5.905 1.028 -2.705 1.00 97.69 184 ASP A N 1
ATOM 1474 C CA . ASP A 1 184 ? 6.883 1.282 -3.771 1.00 97.69 184 ASP A CA 1
ATOM 1475 C C . ASP A 1 184 ? 8.345 1.089 -3.330 1.00 97.69 184 ASP A C 1
ATOM 1477 O O . ASP A 1 184 ? 8.657 0.897 -2.153 1.00 97.69 184 ASP A O 1
ATOM 1481 N N . ASP A 1 185 ? 9.248 1.135 -4.315 1.00 95.94 185 ASP A N 1
ATOM 1482 C CA . ASP A 1 185 ? 10.710 1.115 -4.157 1.00 95.94 185 ASP A CA 1
ATOM 1483 C C . ASP A 1 185 ? 11.297 -0.114 -3.442 1.00 95.94 185 ASP A C 1
ATOM 1485 O O . ASP A 1 185 ? 12.425 -0.101 -2.928 1.00 95.94 185 ASP A O 1
ATOM 1489 N N . LEU A 1 186 ? 10.586 -1.242 -3.472 1.00 97.19 186 LEU A N 1
ATOM 1490 C CA . LEU A 1 186 ? 11.139 -2.505 -2.998 1.00 97.19 186 LEU A CA 1
ATOM 1491 C C . LEU A 1 186 ? 12.209 -3.036 -3.962 1.00 97.19 186 LEU A C 1
ATOM 1493 O O . LEU A 1 186 ? 12.120 -2.882 -5.175 1.00 97.19 186 LEU A O 1
ATOM 1497 N N . GLY A 1 187 ? 13.231 -3.707 -3.421 1.00 95.88 187 GLY A N 1
ATOM 1498 C CA . GLY A 1 187 ? 14.306 -4.314 -4.222 1.00 95.88 187 GLY A CA 1
ATOM 1499 C C . GLY A 1 187 ? 15.702 -4.199 -3.606 1.00 95.88 187 GLY A C 1
ATOM 1500 O O . GLY A 1 187 ? 16.552 -5.063 -3.840 1.00 95.88 187 GLY A O 1
ATOM 1501 N N . TYR A 1 188 ? 15.938 -3.168 -2.787 1.00 94.62 188 TYR A N 1
ATOM 1502 C CA . TYR A 1 188 ? 17.253 -2.875 -2.194 1.00 94.62 188 TYR A CA 1
ATOM 1503 C C . TYR A 1 188 ? 17.406 -3.293 -0.730 1.00 94.62 188 TYR A C 1
ATOM 1505 O O . TYR A 1 188 ? 18.532 -3.511 -0.288 1.00 94.62 188 TYR A O 1
ATOM 1513 N N . ASP A 1 189 ? 16.307 -3.484 0.001 1.00 95.44 189 ASP A N 1
ATOM 1514 C CA . ASP A 1 189 ? 16.335 -3.977 1.379 1.00 95.44 189 ASP A CA 1
ATOM 1515 C C . ASP A 1 189 ? 15.367 -5.153 1.557 1.00 95.44 189 ASP A C 1
ATOM 1517 O O . ASP A 1 189 ? 14.151 -4.995 1.672 1.00 95.44 189 ASP A O 1
ATOM 1521 N N . SER A 1 190 ? 15.923 -6.368 1.586 1.00 93.81 190 SER A N 1
ATOM 1522 C CA . SER A 1 190 ? 15.129 -7.585 1.796 1.00 93.81 190 SER A CA 1
ATOM 1523 C C . SER A 1 190 ? 14.507 -7.691 3.191 1.00 93.81 190 SER A C 1
ATOM 1525 O O . SER A 1 190 ? 13.505 -8.389 3.336 1.00 93.81 190 SER A O 1
ATOM 1527 N N . LYS A 1 191 ? 15.071 -7.031 4.214 1.00 96.06 191 LYS A N 1
ATOM 1528 C CA . LYS A 1 191 ? 14.527 -7.071 5.577 1.00 96.06 191 LYS A CA 1
ATOM 1529 C C . LYS A 1 191 ? 13.290 -6.196 5.674 1.00 96.06 191 LYS A C 1
ATOM 1531 O O . LYS A 1 191 ? 12.279 -6.680 6.157 1.00 96.06 191 LYS A O 1
ATOM 1536 N N . ILE A 1 192 ? 13.355 -4.967 5.159 1.00 94.69 192 ILE A N 1
ATOM 1537 C CA . ILE A 1 192 ? 12.196 -4.063 5.114 1.00 94.69 192 ILE A CA 1
ATOM 1538 C C . ILE A 1 192 ? 11.065 -4.699 4.300 1.00 94.69 192 ILE A C 1
ATOM 1540 O O . ILE A 1 192 ? 9.939 -4.776 4.784 1.00 94.69 192 ILE A O 1
ATOM 1544 N N . ALA A 1 193 ? 11.372 -5.233 3.113 1.00 95.69 193 ALA A N 1
ATOM 1545 C CA . ALA A 1 193 ? 10.382 -5.935 2.299 1.00 95.69 193 ALA A CA 1
ATOM 1546 C C . ALA A 1 193 ? 9.755 -7.124 3.047 1.00 95.69 193 ALA A C 1
ATOM 1548 O O . ALA A 1 193 ? 8.539 -7.280 3.040 1.00 95.69 193 ALA A O 1
ATOM 1549 N N . SER A 1 194 ? 10.570 -7.928 3.745 1.00 95.81 194 SER A N 1
ATOM 1550 C CA . SER A 1 194 ? 10.060 -9.045 4.553 1.00 95.81 194 SER A CA 1
ATOM 1551 C C . SER A 1 194 ? 9.147 -8.572 5.679 1.00 95.81 194 SER A C 1
ATOM 1553 O O . SER A 1 194 ? 8.123 -9.202 5.906 1.00 95.81 194 SER A O 1
ATOM 1555 N N . SER A 1 195 ? 9.497 -7.478 6.362 1.00 96.62 195 SER A N 1
ATOM 1556 C CA . SER A 1 195 ? 8.667 -6.922 7.430 1.00 96.62 195 SER A CA 1
ATOM 1557 C C . SER A 1 195 ? 7.294 -6.498 6.919 1.00 96.62 195 SER A C 1
ATOM 1559 O O . SER A 1 195 ? 6.315 -6.768 7.598 1.00 96.62 195 SER A O 1
ATOM 1561 N N . PHE A 1 196 ? 7.207 -5.882 5.732 1.00 96.75 196 PHE A N 1
ATOM 1562 C CA . PHE A 1 196 ? 5.915 -5.529 5.140 1.00 96.75 196 PHE A CA 1
ATOM 1563 C C . PHE A 1 196 ? 5.123 -6.749 4.665 1.00 96.75 196 PHE A C 1
ATOM 1565 O O . PHE A 1 196 ? 3.926 -6.804 4.906 1.00 96.75 196 PHE A O 1
ATOM 1572 N N . ILE A 1 197 ? 5.772 -7.730 4.026 1.00 94.44 197 ILE A N 1
ATOM 1573 C CA . ILE A 1 197 ? 5.114 -8.974 3.581 1.00 94.44 197 ILE A CA 1
ATOM 1574 C C . ILE A 1 197 ? 4.533 -9.752 4.771 1.00 94.44 197 ILE A C 1
ATOM 1576 O O . ILE A 1 197 ? 3.520 -10.423 4.638 1.00 94.44 197 ILE A O 1
ATOM 1580 N N . GLN A 1 198 ? 5.173 -9.668 5.937 1.00 94.25 198 GLN A N 1
ATOM 1581 C CA . GLN A 1 198 ? 4.718 -10.322 7.166 1.00 94.25 198 GLN A CA 1
ATOM 1582 C C . GLN A 1 198 ? 3.633 -9.540 7.915 1.00 94.25 198 GLN A C 1
ATOM 1584 O O . GLN A 1 198 ? 3.145 -10.029 8.935 1.00 94.25 198 GLN A O 1
ATOM 1589 N N . LEU A 1 199 ? 3.266 -8.338 7.455 1.00 92.00 199 LEU A N 1
ATOM 1590 C CA . LEU A 1 199 ? 2.068 -7.680 7.959 1.00 92.00 199 LEU A CA 1
ATOM 1591 C C . LEU A 1 199 ? 0.862 -8.458 7.439 1.00 92.00 199 LEU A C 1
ATOM 1593 O O . LEU A 1 199 ? 0.735 -8.663 6.236 1.00 92.00 199 LEU A O 1
ATOM 1597 N N . ASP A 1 200 ? -0.027 -8.863 8.342 1.00 82.00 200 ASP A N 1
ATOM 1598 C CA . ASP A 1 200 ? -1.305 -9.503 8.012 1.00 82.00 200 ASP A CA 1
ATOM 1599 C C . ASP A 1 200 ? -2.294 -8.459 7.458 1.00 82.00 200 ASP A C 1
ATOM 1601 O O . ASP A 1 200 ? -3.316 -8.144 8.060 1.00 82.00 200 ASP A O 1
ATOM 1605 N N . LEU A 1 201 ? -1.908 -7.819 6.350 1.00 89.44 201 LEU A N 1
ATOM 1606 C CA . LEU A 1 201 ? -2.628 -6.746 5.674 1.00 89.44 201 LEU A CA 1
ATOM 1607 C C . LEU A 1 201 ? -2.639 -7.003 4.158 1.00 89.44 201 LEU A C 1
ATOM 1609 O O . LEU A 1 201 ? -1.625 -7.434 3.601 1.00 89.44 201 LEU A O 1
ATOM 1613 N N . PRO A 1 202 ? -3.738 -6.682 3.450 1.00 88.81 202 PRO A N 1
ATOM 1614 C CA . PRO A 1 202 ? -3.851 -6.863 2.003 1.00 88.81 202 PRO A CA 1
ATOM 1615 C C . PRO A 1 202 ? -3.093 -5.762 1.236 1.00 88.81 202 PRO A C 1
ATOM 1617 O O . PRO A 1 202 ? -3.690 -4.890 0.604 1.00 88.81 202 PRO A O 1
ATOM 1620 N N . LEU A 1 203 ? -1.761 -5.777 1.319 1.00 95.69 203 LEU A N 1
ATOM 1621 C CA . LEU A 1 203 ? -0.874 -4.826 0.646 1.00 95.69 203 LEU A CA 1
ATOM 1622 C C . LEU A 1 203 ? -0.465 -5.317 -0.748 1.00 95.69 203 LEU A C 1
ATOM 1624 O O . LEU A 1 203 ? -0.309 -6.515 -0.991 1.00 95.69 203 LEU A O 1
ATOM 1628 N N . SER A 1 204 ? -0.241 -4.367 -1.654 1.00 97.12 204 SER A N 1
ATOM 1629 C CA . SER A 1 204 ? 0.357 -4.609 -2.970 1.00 97.12 204 SER A CA 1
ATOM 1630 C C . SER A 1 204 ? 1.821 -4.173 -2.974 1.00 97.12 204 SER A C 1
ATOM 1632 O O . SER A 1 204 ? 2.166 -3.099 -2.479 1.00 97.12 204 SER A O 1
ATOM 1634 N N . PHE A 1 205 ? 2.699 -4.991 -3.546 1.00 97.94 205 PHE A N 1
ATOM 1635 C CA . PHE A 1 205 ? 4.143 -4.783 -3.513 1.00 97.94 205 PHE A CA 1
ATOM 1636 C C . PHE A 1 205 ? 4.690 -4.436 -4.890 1.00 97.94 205 PHE A C 1
ATOM 1638 O O . PHE A 1 205 ? 4.623 -5.232 -5.823 1.00 97.94 205 PHE A O 1
ATOM 1645 N N . SER A 1 206 ? 5.279 -3.251 -5.000 1.00 98.25 206 SER A N 1
ATOM 1646 C CA . SER A 1 206 ? 5.837 -2.714 -6.234 1.00 98.25 206 SER A CA 1
ATOM 1647 C C . SER A 1 206 ? 7.360 -2.820 -6.188 1.00 98.25 206 SER A C 1
ATOM 1649 O O . SER A 1 206 ? 8.034 -2.166 -5.389 1.00 98.25 206 SER A O 1
ATOM 1651 N N . VAL A 1 207 ? 7.914 -3.728 -6.999 1.00 98.50 207 VAL A N 1
ATOM 1652 C CA . VAL A 1 207 ? 9.328 -4.133 -6.914 1.00 98.50 207 VAL A CA 1
ATOM 1653 C C . VAL A 1 207 ? 10.118 -3.626 -8.116 1.00 98.50 207 VAL A C 1
ATOM 1655 O O . VAL A 1 207 ? 9.768 -3.903 -9.266 1.00 98.50 207 VAL A O 1
ATOM 1658 N N . LEU A 1 208 ? 11.216 -2.918 -7.845 1.00 98.44 208 LEU A N 1
ATOM 1659 C CA . LEU A 1 208 ? 12.166 -2.448 -8.850 1.00 98.44 208 LEU A CA 1
ATOM 1660 C C . LEU A 1 208 ? 12.852 -3.638 -9.538 1.00 98.44 208 LEU A C 1
ATOM 1662 O O . LEU A 1 208 ? 13.370 -4.524 -8.853 1.00 98.44 208 LEU A O 1
ATOM 1666 N N . PRO A 1 209 ? 12.935 -3.662 -10.880 1.00 97.69 209 PRO A N 1
ATOM 1667 C CA . PRO A 1 209 ? 13.719 -4.660 -11.587 1.00 97.69 209 PRO A CA 1
ATOM 1668 C C . PRO A 1 209 ? 15.216 -4.422 -11.358 1.00 97.69 209 PRO A C 1
ATOM 1670 O O . PRO A 1 209 ? 15.661 -3.313 -11.066 1.00 97.69 209 PRO A O 1
ATOM 1673 N N . CYS A 1 210 ? 16.024 -5.466 -11.551 1.00 95.44 210 CYS A N 1
ATOM 1674 C CA . CYS A 1 210 ? 17.490 -5.401 -11.494 1.00 95.44 210 CYS A CA 1
ATOM 1675 C C . CYS A 1 210 ? 18.097 -4.965 -10.138 1.00 95.44 210 CYS A C 1
ATOM 1677 O O . CYS A 1 210 ? 19.320 -4.836 -10.038 1.00 95.44 210 CYS A O 1
ATOM 1679 N N . ALA A 1 211 ? 17.297 -4.767 -9.088 1.00 96.56 211 ALA A N 1
ATOM 1680 C CA . ALA A 1 211 ? 17.794 -4.491 -7.745 1.00 96.56 211 ALA A CA 1
ATOM 1681 C C . ALA A 1 211 ? 18.354 -5.774 -7.082 1.00 96.56 211 ALA A C 1
ATOM 1683 O O . ALA A 1 211 ? 17.909 -6.881 -7.417 1.00 96.56 211 ALA A O 1
ATOM 1684 N N . PRO A 1 212 ? 19.293 -5.673 -6.116 1.00 97.31 212 PRO A N 1
ATOM 1685 C CA . PRO A 1 212 ? 20.011 -6.831 -5.567 1.00 97.31 212 PRO A CA 1
ATOM 1686 C C . PRO A 1 212 ? 19.128 -7.935 -4.972 1.00 97.31 212 PRO A C 1
ATOM 1688 O O . PRO A 1 212 ? 19.517 -9.103 -4.985 1.00 97.31 212 PRO A O 1
ATOM 1691 N N . PHE A 1 213 ? 17.947 -7.587 -4.453 1.00 97.62 213 PHE A N 1
ATOM 1692 C CA . PHE A 1 213 ? 17.040 -8.532 -3.801 1.00 97.62 213 PHE A CA 1
ATOM 1693 C C . PHE A 1 213 ? 15.731 -8.767 -4.557 1.00 97.62 213 PHE A C 1
ATOM 1695 O O . PHE A 1 213 ? 14.883 -9.486 -4.034 1.00 97.62 213 PHE A O 1
ATOM 1702 N N . THR A 1 214 ? 15.588 -8.245 -5.782 1.00 97.25 214 THR A N 1
ATOM 1703 C CA . THR A 1 214 ? 14.385 -8.371 -6.633 1.00 97.25 214 THR A CA 1
ATOM 1704 C C . THR A 1 214 ? 13.807 -9.785 -6.604 1.00 97.25 214 THR A C 1
ATOM 1706 O O . THR A 1 214 ? 12.718 -10.006 -6.088 1.00 97.25 214 THR A O 1
ATOM 1709 N N . LYS A 1 215 ? 14.591 -10.780 -7.043 1.00 96.56 215 LYS A N 1
ATOM 1710 C CA . LYS A 1 215 ? 14.137 -12.177 -7.161 1.00 96.56 215 LYS A CA 1
ATOM 1711 C C . LYS A 1 215 ? 13.722 -12.783 -5.826 1.00 96.56 215 LYS A C 1
ATOM 1713 O O . LYS A 1 215 ? 12.764 -13.544 -5.772 1.00 96.56 215 LYS A O 1
ATOM 1718 N N . ARG A 1 216 ? 14.444 -12.452 -4.752 1.00 96.88 216 ARG A N 1
ATOM 1719 C CA . ARG A 1 216 ? 14.144 -12.953 -3.406 1.00 96.88 216 ARG A CA 1
ATOM 1720 C C . ARG A 1 216 ? 12.825 -12.377 -2.898 1.00 96.88 216 ARG A C 1
ATOM 1722 O O . ARG A 1 216 ? 12.009 -13.132 -2.388 1.00 96.88 216 ARG A O 1
ATOM 1729 N N . ILE A 1 217 ? 12.638 -11.066 -3.045 1.00 97.31 217 ILE A N 1
ATOM 1730 C CA . ILE A 1 217 ? 11.432 -10.363 -2.598 1.00 97.31 217 ILE A CA 1
ATOM 1731 C C . ILE A 1 217 ? 10.223 -10.845 -3.402 1.00 97.31 217 ILE A C 1
ATOM 1733 O O . ILE A 1 217 ? 9.229 -11.232 -2.802 1.00 97.31 217 ILE A O 1
ATOM 1737 N N . SER A 1 218 ? 10.327 -10.922 -4.733 1.00 97.00 218 SER A N 1
ATOM 1738 C CA . SER A 1 218 ? 9.248 -11.435 -5.587 1.00 97.00 218 SER A CA 1
ATOM 1739 C C . SER A 1 218 ? 8.876 -12.879 -5.252 1.00 97.00 218 SER A C 1
ATOM 1741 O O . SER A 1 218 ? 7.697 -13.201 -5.165 1.00 97.00 218 SER A O 1
ATOM 1743 N N . ALA A 1 219 ? 9.860 -13.758 -5.028 1.00 96.81 219 ALA A N 1
ATOM 1744 C CA . ALA A 1 219 ? 9.590 -15.144 -4.649 1.00 96.81 219 ALA A CA 1
ATOM 1745 C C . ALA A 1 219 ? 8.862 -15.241 -3.302 1.00 96.81 219 ALA A C 1
ATOM 1747 O O . ALA A 1 219 ? 7.907 -16.002 -3.183 1.00 96.81 219 ALA A O 1
ATOM 1748 N N . GLN A 1 220 ? 9.287 -14.450 -2.313 1.00 96.44 220 GLN A N 1
ATOM 1749 C CA . GLN A 1 220 ? 8.643 -14.405 -1.004 1.00 96.44 220 GLN A CA 1
ATOM 1750 C C . GLN A 1 220 ? 7.214 -13.858 -1.096 1.00 96.44 220 GLN A C 1
ATOM 1752 O O . GLN A 1 220 ? 6.302 -14.502 -0.599 1.00 96.44 220 GLN A O 1
ATOM 1757 N N . ALA A 1 221 ? 7.001 -12.730 -1.780 1.00 95.44 221 ALA A N 1
ATOM 1758 C CA . ALA A 1 221 ? 5.670 -12.150 -1.965 1.00 95.44 221 ALA A CA 1
ATOM 1759 C C . ALA A 1 221 ? 4.707 -13.134 -2.654 1.00 95.44 221 ALA A C 1
ATOM 1761 O O . ALA A 1 221 ? 3.588 -13.322 -2.193 1.00 95.44 221 ALA A O 1
ATOM 1762 N N . ASN A 1 222 ? 5.166 -13.833 -3.700 1.00 95.19 222 ASN A N 1
ATOM 1763 C CA . ASN A 1 222 ? 4.370 -14.867 -4.366 1.00 95.19 222 ASN A CA 1
ATOM 1764 C C . ASN A 1 222 ? 4.052 -16.055 -3.444 1.00 95.19 222 ASN A C 1
ATOM 1766 O O . ASN A 1 222 ? 2.949 -16.590 -3.499 1.00 95.19 222 ASN A O 1
ATOM 1770 N N . GLN A 1 223 ? 5.012 -16.491 -2.619 1.00 95.38 223 GLN A N 1
ATOM 1771 C CA . GLN A 1 223 ? 4.811 -17.600 -1.681 1.00 95.38 223 GLN A CA 1
ATOM 1772 C C . GLN A 1 223 ? 3.757 -17.260 -0.618 1.00 95.38 223 GLN A C 1
ATOM 1774 O O . GLN A 1 223 ? 2.952 -18.121 -0.274 1.00 95.38 223 GLN A O 1
ATOM 1779 N N . GLU A 1 224 ? 3.754 -16.019 -0.135 1.00 94.19 224 GLU A N 1
ATOM 1780 C CA . GLU A 1 224 ? 2.792 -15.520 0.856 1.00 94.19 224 GLU A CA 1
ATOM 1781 C C . GLU A 1 224 ? 1.468 -15.049 0.217 1.00 94.19 224 GLU A C 1
ATOM 1783 O O . GLU A 1 224 ? 0.564 -14.597 0.911 1.00 94.19 224 GLU A O 1
ATOM 1788 N N . GLY A 1 225 ? 1.321 -15.172 -1.109 1.00 92.94 225 GLY A N 1
ATOM 1789 C CA . GLY A 1 225 ? 0.087 -14.831 -1.823 1.00 92.94 225 GLY A CA 1
ATOM 1790 C C . GLY A 1 225 ? -0.190 -13.330 -1.938 1.00 92.94 225 GLY A C 1
ATOM 1791 O O . GLY A 1 225 ? -1.332 -12.942 -2.178 1.00 92.94 225 GLY A O 1
ATOM 1792 N N . CYS A 1 226 ? 0.826 -12.484 -1.774 1.00 94.62 226 CYS A N 1
ATOM 1793 C CA . CYS A 1 226 ? 0.679 -11.037 -1.880 1.00 94.62 226 CYS A CA 1
ATOM 1794 C C . CYS A 1 226 ? 0.527 -10.584 -3.341 1.00 94.62 226 CYS A C 1
ATOM 1796 O O . CYS A 1 226 ? 1.090 -11.187 -4.259 1.00 94.62 226 CYS A O 1
ATOM 1798 N N . GLU A 1 227 ? -0.172 -9.467 -3.565 1.00 96.88 227 GLU A N 1
ATOM 1799 C CA . GLU A 1 227 ? -0.210 -8.846 -4.890 1.00 96.88 227 GLU A CA 1
ATOM 1800 C C . GLU A 1 227 ? 1.153 -8.227 -5.219 1.00 96.88 227 GLU A C 1
ATOM 1802 O O . GLU A 1 227 ? 1.717 -7.464 -4.435 1.00 96.88 227 GLU A O 1
ATOM 1807 N N . LEU A 1 228 ? 1.692 -8.565 -6.390 1.00 97.62 228 LEU A N 1
ATOM 1808 C CA . LEU A 1 228 ? 3.003 -8.126 -6.849 1.00 97.62 228 LEU A CA 1
ATOM 1809 C C . LEU A 1 228 ? 2.846 -7.342 -8.152 1.00 97.62 228 LEU A C 1
ATOM 1811 O O . LEU A 1 228 ? 2.199 -7.811 -9.089 1.00 97.62 228 LEU A O 1
ATOM 1815 N N . ILE A 1 229 ? 3.477 -6.176 -8.240 1.00 98.50 229 ILE A N 1
ATOM 1816 C CA . ILE A 1 229 ? 3.525 -5.352 -9.450 1.00 98.50 229 ILE A CA 1
ATOM 1817 C C . ILE A 1 229 ? 4.969 -4.945 -9.765 1.00 98.50 229 ILE A C 1
ATOM 1819 O O . ILE A 1 229 ? 5.830 -4.861 -8.885 1.00 98.50 229 ILE A O 1
ATOM 1823 N N . LEU A 1 230 ? 5.266 -4.731 -11.046 1.00 98.75 230 LEU A N 1
ATOM 1824 C CA . LEU A 1 230 ? 6.579 -4.251 -11.479 1.00 98.75 230 LEU A CA 1
ATOM 1825 C C . LEU A 1 230 ? 6.681 -2.745 -11.216 1.00 98.75 230 LEU A C 1
ATOM 1827 O O . LEU A 1 230 ? 5.882 -1.993 -11.765 1.00 98.75 230 LEU A O 1
ATOM 1831 N N . HIS A 1 231 ? 7.701 -2.298 -10.485 1.00 98.56 231 HIS A N 1
ATOM 1832 C CA . HIS A 1 231 ? 8.025 -0.876 -10.368 1.00 98.56 231 HIS A CA 1
ATOM 1833 C C . HIS A 1 231 ? 8.963 -0.465 -11.512 1.00 98.56 231 HIS A C 1
ATOM 1835 O O . HIS A 1 231 ? 10.183 -0.560 -11.409 1.00 98.56 231 HIS A O 1
ATOM 1841 N N . LEU A 1 232 ? 8.395 -0.114 -12.664 1.00 98.81 232 LEU A N 1
ATOM 1842 C CA . LEU A 1 232 ? 9.096 0.086 -13.931 1.00 98.81 232 LEU A CA 1
ATOM 1843 C C . LEU A 1 232 ? 9.827 1.438 -13.970 1.00 98.81 232 LEU A C 1
ATOM 1845 O O . LEU A 1 232 ? 9.159 2.473 -14.038 1.00 98.81 232 LEU A O 1
ATOM 1849 N N . PRO A 1 233 ? 11.173 1.469 -14.009 1.00 98.75 233 PRO A N 1
ATOM 1850 C CA . PRO A 1 233 ? 11.908 2.723 -14.080 1.00 98.75 233 PRO A CA 1
ATOM 1851 C C . PRO A 1 233 ? 11.695 3.424 -15.419 1.00 98.75 233 PRO A C 1
ATOM 1853 O O . PRO A 1 233 ? 11.729 2.805 -16.486 1.00 98.75 233 PRO A O 1
ATOM 1856 N N . MET A 1 234 ? 11.467 4.731 -15.371 1.00 98.69 234 MET A N 1
ATOM 1857 C CA . MET A 1 234 ? 11.186 5.546 -16.549 1.00 98.69 234 MET A CA 1
ATOM 1858 C C . MET A 1 234 ? 11.895 6.899 -16.469 1.00 98.69 234 MET A C 1
ATOM 1860 O O . MET A 1 234 ? 12.104 7.449 -15.388 1.00 98.69 234 MET A O 1
ATOM 1864 N N . GLU A 1 235 ? 12.253 7.452 -17.627 1.00 98.44 235 GLU A N 1
ATOM 1865 C CA . GLU A 1 235 ? 13.010 8.701 -17.736 1.00 98.44 235 GLU A CA 1
ATOM 1866 C C . GLU A 1 235 ? 12.313 9.892 -17.039 1.00 98.44 235 GLU A C 1
ATOM 1868 O O . GLU A 1 235 ? 11.182 10.252 -17.395 1.00 98.44 235 GLU A O 1
ATOM 1873 N N . PRO A 1 236 ? 12.973 10.538 -16.056 1.00 95.06 236 PRO A N 1
ATOM 1874 C CA . PRO A 1 236 ? 12.514 11.794 -15.476 1.00 95.06 236 PRO A CA 1
ATOM 1875 C C . PRO A 1 236 ? 12.994 13.002 -16.293 1.00 95.06 236 PRO A C 1
ATOM 1877 O O . PRO A 1 236 ? 14.016 12.950 -16.974 1.00 95.06 236 PRO A O 1
ATOM 1880 N N . ARG A 1 237 ? 12.335 14.154 -16.128 1.00 93.38 237 ARG A N 1
ATOM 1881 C CA . ARG A 1 237 ? 12.738 15.429 -16.766 1.00 93.38 237 ARG A CA 1
ATOM 1882 C C . ARG A 1 237 ? 14.169 15.872 -16.447 1.00 93.38 237 ARG A C 1
ATOM 1884 O O . ARG A 1 237 ? 14.781 16.578 -17.239 1.00 93.38 237 ARG A O 1
ATOM 1891 N N . ASN A 1 238 ? 14.692 15.470 -15.292 1.00 87.62 238 ASN A N 1
ATOM 1892 C CA . ASN A 1 238 ? 16.007 15.871 -14.792 1.00 87.62 238 ASN A CA 1
ATOM 1893 C C . ASN A 1 238 ? 17.124 14.879 -15.169 1.00 87.62 238 ASN A C 1
ATOM 1895 O O . ASN A 1 238 ? 18.226 14.960 -14.622 1.00 87.62 238 ASN A O 1
ATOM 1899 N N . PHE A 1 239 ? 16.862 13.925 -16.065 1.00 88.69 239 PHE A N 1
ATOM 1900 C CA . PHE A 1 239 ? 17.903 13.066 -16.623 1.00 88.69 239 PHE A CA 1
ATOM 1901 C C . PHE A 1 239 ? 18.912 13.904 -17.446 1.00 88.69 239 PHE A C 1
ATOM 1903 O O . PHE A 1 239 ? 18.490 14.805 -18.172 1.00 88.69 239 PHE A O 1
ATOM 1910 N N . PRO A 1 240 ? 20.241 13.664 -17.352 1.00 92.38 240 PRO A N 1
ATOM 1911 C CA . PRO A 1 240 ? 20.928 12.583 -16.635 1.00 92.38 240 PRO A CA 1
ATOM 1912 C C . PRO A 1 240 ? 21.344 12.898 -15.190 1.00 92.38 240 PRO A C 1
ATOM 1914 O O . PRO A 1 240 ? 21.971 12.057 -14.549 1.00 92.38 240 PRO A O 1
ATOM 1917 N N . SER A 1 241 ? 21.034 14.084 -14.657 1.00 92.62 241 SER A N 1
ATOM 1918 C CA . SER A 1 241 ? 21.403 14.447 -13.280 1.00 92.62 241 SER A CA 1
ATOM 1919 C C . SER A 1 241 ? 20.716 13.569 -12.232 1.00 92.62 241 SER A C 1
ATOM 1921 O O . SER A 1 241 ? 21.314 13.282 -11.198 1.00 92.62 241 SER A O 1
ATOM 1923 N N . ILE A 1 242 ? 19.490 13.117 -12.511 1.00 81.88 242 ILE A N 1
ATOM 1924 C CA . ILE A 1 242 ? 18.788 12.083 -11.745 1.00 81.88 242 ILE A CA 1
ATOM 1925 C C . ILE A 1 242 ? 18.661 10.839 -12.620 1.00 81.88 242 ILE A C 1
ATOM 1927 O O . ILE A 1 242 ? 18.065 10.885 -13.697 1.00 81.88 242 ILE A O 1
ATOM 1931 N N . ASN A 1 243 ? 19.244 9.735 -12.159 1.00 92.81 243 ASN A N 1
ATOM 1932 C CA . ASN A 1 243 ? 19.224 8.463 -12.867 1.00 92.81 243 ASN A CA 1
ATOM 1933 C C . ASN A 1 243 ? 18.108 7.568 -12.291 1.00 92.81 243 ASN A C 1
ATOM 1935 O O . ASN A 1 243 ? 18.183 7.252 -11.103 1.00 92.81 243 ASN A O 1
ATOM 1939 N N . PRO A 1 244 ? 17.119 7.136 -13.099 1.00 92.62 244 PRO A N 1
ATOM 1940 C CA . PRO A 1 244 ? 16.050 6.232 -12.656 1.00 92.62 244 PRO A CA 1
ATOM 1941 C C . PRO A 1 244 ? 16.532 4.802 -12.356 1.00 92.62 244 PRO A C 1
ATOM 1943 O O . PRO A 1 244 ? 15.769 3.988 -11.854 1.00 92.62 244 PRO A O 1
ATOM 1946 N N . GLY A 1 245 ? 17.795 4.484 -12.651 1.00 94.81 245 GLY A N 1
ATOM 1947 C CA . GLY A 1 245 ? 18.400 3.195 -12.349 1.00 94.81 245 GLY A CA 1
ATOM 1948 C C . GLY A 1 245 ? 18.371 2.207 -13.522 1.00 94.81 245 GLY A C 1
ATOM 1949 O O . GLY A 1 245 ? 18.027 2.558 -14.656 1.00 94.81 245 GLY A O 1
ATOM 1950 N N . PRO A 1 246 ? 18.821 0.964 -13.283 1.00 96.62 246 PRO A N 1
ATOM 1951 C CA . PRO A 1 246 ? 18.869 -0.073 -14.308 1.00 96.62 246 PRO A CA 1
ATOM 1952 C C . PRO A 1 246 ? 17.468 -0.466 -14.795 1.00 96.62 246 PRO A C 1
ATOM 1954 O O . PRO A 1 246 ? 16.502 -0.444 -14.041 1.00 96.62 246 PRO A O 1
ATOM 1957 N N . GLY A 1 247 ? 17.365 -0.857 -16.068 1.00 97.00 247 GLY A N 1
ATOM 1958 C CA . GLY A 1 247 ? 16.090 -1.258 -16.675 1.00 97.00 247 GLY A CA 1
ATOM 1959 C C . GLY A 1 247 ? 15.173 -0.091 -17.053 1.00 97.00 247 GLY A C 1
ATOM 1960 O O . GLY A 1 247 ? 14.026 -0.331 -17.417 1.00 97.00 247 GLY A O 1
ATOM 1961 N N . ALA A 1 248 ? 15.652 1.155 -16.991 1.00 98.44 248 ALA A N 1
ATOM 1962 C CA . ALA A 1 248 ? 14.828 2.312 -17.307 1.00 98.44 248 ALA A CA 1
ATOM 1963 C C . ALA A 1 248 ? 14.456 2.430 -18.790 1.00 98.44 248 ALA A C 1
ATOM 1965 O O . ALA A 1 248 ? 15.272 2.171 -19.679 1.00 98.44 248 ALA A O 1
ATOM 1966 N N . LEU A 1 249 ? 13.220 2.866 -19.040 1.00 98.81 249 LEU A N 1
ATOM 1967 C CA . LEU A 1 249 ? 12.731 3.241 -20.364 1.00 98.81 249 LEU A CA 1
ATOM 1968 C C . LEU A 1 249 ? 12.997 4.727 -20.632 1.00 98.81 249 LEU A C 1
ATOM 1970 O O . LEU A 1 249 ? 12.674 5.577 -19.802 1.00 98.81 249 LEU A O 1
ATOM 1974 N N . PHE A 1 250 ? 13.545 5.034 -21.809 1.00 98.62 250 PHE A N 1
ATOM 1975 C CA . PHE A 1 250 ? 13.904 6.393 -22.229 1.00 98.62 250 PHE A CA 1
ATOM 1976 C C . PHE A 1 250 ? 13.181 6.792 -23.519 1.00 98.62 250 PHE A C 1
ATOM 1978 O O . PHE A 1 250 ? 12.917 5.953 -24.380 1.00 98.62 250 PHE A O 1
ATOM 1985 N N . LEU A 1 251 ? 12.892 8.082 -23.696 1.00 98.25 251 LEU A N 1
ATOM 1986 C CA . LEU A 1 251 ? 12.246 8.619 -24.899 1.00 98.25 251 LEU A CA 1
ATOM 1987 C C . LEU A 1 251 ? 13.098 8.438 -26.162 1.00 98.25 251 LEU A C 1
ATOM 1989 O O . LEU A 1 251 ? 12.550 8.340 -27.265 1.00 98.25 251 LEU A O 1
ATOM 1993 N N . SER A 1 252 ? 14.422 8.377 -26.001 1.00 98.12 252 SER A N 1
ATOM 1994 C CA . SER A 1 252 ? 15.384 8.124 -27.078 1.00 98.12 252 SER A CA 1
ATOM 1995 C C . SER A 1 252 ? 15.294 6.709 -27.658 1.00 98.12 252 SER A C 1
ATOM 1997 O O . SER A 1 252 ? 15.750 6.493 -28.779 1.00 98.12 252 SER A O 1
ATOM 1999 N N . MET A 1 253 ? 14.683 5.763 -26.936 1.00 98.62 253 MET A N 1
ATOM 2000 C CA . MET A 1 253 ? 14.540 4.374 -27.369 1.00 98.62 253 MET A CA 1
ATOM 2001 C C . MET A 1 253 ? 13.473 4.229 -28.447 1.00 98.62 253 MET A C 1
ATOM 2003 O O . MET A 1 253 ? 12.408 4.845 -28.369 1.00 98.62 253 MET A O 1
ATOM 2007 N N . ASN A 1 254 ? 13.710 3.376 -29.435 1.00 98.50 254 ASN A N 1
ATOM 2008 C CA . ASN A 1 254 ? 12.672 2.956 -30.374 1.00 98.50 254 ASN A CA 1
ATOM 2009 C C . ASN A 1 254 ? 11.699 1.936 -29.734 1.00 98.50 254 ASN A C 1
ATOM 2011 O O . ASN A 1 254 ? 11.853 1.538 -28.579 1.00 98.50 254 ASN A O 1
ATOM 2015 N N . GLU A 1 255 ? 10.653 1.548 -30.469 1.00 98.56 255 GLU A N 1
ATOM 2016 C CA . GLU A 1 255 ? 9.631 0.614 -29.973 1.00 98.56 255 GLU A CA 1
ATOM 2017 C C . GLU A 1 255 ? 10.218 -0.747 -29.572 1.00 98.56 255 GLU A C 1
ATOM 2019 O O . GLU A 1 255 ? 9.928 -1.236 -28.478 1.00 98.56 255 GLU A O 1
ATOM 2024 N N . ASP A 1 256 ? 11.085 -1.326 -30.402 1.00 98.62 256 ASP A N 1
ATOM 2025 C CA . ASP A 1 256 ? 11.690 -2.635 -30.140 1.00 98.62 256 ASP A CA 1
ATOM 2026 C C . ASP A 1 256 ? 12.560 -2.613 -28.877 1.00 98.62 256 ASP A C 1
ATOM 2028 O O . ASP A 1 256 ? 12.544 -3.553 -28.081 1.00 98.62 256 ASP A O 1
ATOM 2032 N N . GLU A 1 257 ? 13.296 -1.523 -28.653 1.00 98.69 257 GLU A N 1
ATOM 2033 C CA . GLU A 1 257 ? 14.102 -1.326 -27.448 1.00 98.69 257 GLU A CA 1
ATOM 2034 C C . GLU A 1 257 ? 13.236 -1.237 -26.189 1.00 98.69 257 GLU A C 1
ATOM 2036 O O . GLU A 1 257 ? 13.547 -1.900 -25.195 1.00 98.69 257 GLU A O 1
ATOM 2041 N N . ILE A 1 258 ? 12.132 -0.484 -26.246 1.00 98.88 258 ILE A N 1
ATOM 2042 C CA . ILE A 1 258 ? 11.177 -0.357 -25.137 1.00 98.88 258 ILE A CA 1
ATOM 2043 C C . ILE A 1 258 ? 10.572 -1.716 -24.797 1.00 98.88 258 ILE A C 1
ATOM 2045 O O . ILE A 1 258 ? 10.585 -2.122 -23.635 1.00 98.88 258 ILE A O 1
ATOM 2049 N N . LEU A 1 259 ? 10.077 -2.443 -25.802 1.00 98.75 259 LEU A N 1
ATOM 2050 C CA . LEU A 1 259 ? 9.463 -3.755 -25.603 1.00 98.75 259 LEU A CA 1
ATOM 2051 C C . LEU A 1 259 ? 10.470 -4.770 -25.062 1.00 98.75 259 LEU A C 1
ATOM 2053 O O . LEU A 1 259 ? 10.149 -5.526 -24.146 1.00 98.75 259 LEU A O 1
ATOM 2057 N N . ARG A 1 260 ? 11.706 -4.755 -25.572 1.00 98.75 260 ARG A N 1
ATOM 2058 C CA . ARG A 1 260 ? 12.771 -5.646 -25.107 1.00 98.75 260 ARG A CA 1
ATOM 2059 C C . ARG A 1 260 ? 13.126 -5.394 -23.642 1.00 98.75 260 ARG A C 1
ATOM 2061 O O . ARG A 1 260 ? 13.297 -6.360 -22.901 1.00 98.75 260 ARG A O 1
ATOM 2068 N N . ILE A 1 261 ? 13.267 -4.135 -23.225 1.00 98.75 261 ILE A N 1
ATOM 2069 C CA . ILE A 1 261 ? 13.605 -3.791 -21.833 1.00 98.75 261 ILE A CA 1
ATOM 2070 C C . ILE A 1 261 ? 12.426 -4.083 -20.905 1.00 98.75 261 ILE A C 1
ATOM 2072 O O . ILE A 1 261 ? 12.623 -4.689 -19.854 1.00 98.75 261 ILE A O 1
ATOM 2076 N N . LEU A 1 262 ? 11.201 -3.750 -21.319 1.00 98.69 262 LEU A N 1
ATOM 2077 C CA . LEU A 1 262 ? 9.992 -4.110 -20.582 1.00 98.69 262 LEU A CA 1
ATOM 2078 C C . LEU A 1 262 ? 9.916 -5.626 -20.347 1.00 98.69 262 LEU A C 1
ATOM 2080 O O . LEU A 1 262 ? 9.702 -6.066 -19.220 1.00 98.69 262 LEU A O 1
ATOM 2084 N N . ASP A 1 263 ? 10.170 -6.430 -21.380 1.00 98.31 263 ASP A N 1
ATOM 2085 C CA . ASP A 1 263 ? 10.175 -7.891 -21.271 1.00 98.31 263 ASP A CA 1
ATOM 2086 C C . ASP A 1 263 ? 11.288 -8.430 -20.372 1.00 98.31 263 ASP A C 1
ATOM 2088 O O . ASP A 1 263 ? 11.111 -9.468 -19.735 1.00 98.31 263 ASP A O 1
ATOM 2092 N N . GLN A 1 264 ? 12.441 -7.763 -20.323 1.00 98.44 264 GLN A N 1
ATOM 2093 C CA . GLN A 1 264 ? 13.516 -8.118 -19.396 1.00 98.44 264 GLN A CA 1
ATOM 2094 C C . GLN A 1 264 ? 13.106 -7.820 -17.952 1.00 98.44 264 GLN A C 1
ATOM 2096 O O . GLN A 1 264 ? 13.232 -8.694 -17.096 1.00 98.44 264 GLN A O 1
ATOM 2101 N N . ASN A 1 265 ? 12.543 -6.639 -17.699 1.00 98.56 265 ASN A N 1
ATOM 2102 C CA . ASN A 1 265 ? 12.098 -6.230 -16.369 1.00 98.56 265 ASN A CA 1
ATOM 2103 C C . ASN A 1 265 ? 10.976 -7.135 -15.832 1.00 98.56 265 ASN A C 1
ATOM 2105 O O . ASN A 1 265 ? 11.053 -7.597 -14.696 1.00 98.56 265 ASN A O 1
ATOM 2109 N N . LEU A 1 266 ? 9.984 -7.471 -16.665 1.00 98.19 266 LEU A N 1
ATOM 2110 C CA . LEU A 1 266 ? 8.895 -8.388 -16.302 1.00 98.19 266 LEU A CA 1
ATOM 2111 C C . LEU A 1 266 ? 9.394 -9.806 -15.968 1.00 98.19 266 LEU A C 1
ATOM 2113 O O . LEU A 1 266 ? 8.790 -10.499 -15.157 1.00 98.19 266 LEU A O 1
ATOM 2117 N N . ARG A 1 267 ? 10.499 -10.265 -16.573 1.00 97.06 267 ARG A N 1
ATOM 2118 C CA . ARG A 1 267 ? 11.091 -11.578 -16.249 1.00 97.06 267 ARG A CA 1
ATOM 2119 C C . ARG A 1 267 ? 11.883 -11.579 -14.946 1.00 97.06 267 ARG A C 1
ATOM 2121 O O . ARG A 1 267 ? 12.031 -12.639 -14.337 1.00 97.06 267 ARG A O 1
ATOM 2128 N N . GLU A 1 268 ? 12.429 -10.432 -14.553 1.00 96.19 268 GLU A N 1
ATOM 2129 C CA . GLU A 1 268 ? 13.157 -10.274 -13.290 1.00 96.19 268 GLU A CA 1
ATOM 2130 C C . GLU A 1 268 ? 12.200 -10.273 -12.089 1.00 96.19 268 GLU A C 1
ATOM 2132 O O . GLU A 1 268 ? 12.538 -10.838 -11.047 1.00 96.19 268 GLU A O 1
ATOM 2137 N N . VAL A 1 269 ? 10.992 -9.724 -12.262 1.00 97.25 269 VAL A N 1
ATOM 2138 C CA . VAL A 1 269 ? 9.917 -9.691 -11.258 1.00 97.25 269 VAL A CA 1
ATOM 2139 C C . VAL A 1 269 ? 8.820 -10.687 -11.657 1.00 97.25 269 VAL A C 1
ATOM 2141 O O . VAL A 1 269 ? 7.799 -10.328 -12.234 1.00 97.25 269 VAL A O 1
ATOM 2144 N N . GLN A 1 270 ? 9.045 -11.980 -11.414 1.00 92.56 270 GLN A N 1
ATOM 2145 C CA . GLN A 1 270 ? 8.079 -13.019 -11.803 1.00 92.56 270 GLN A CA 1
ATOM 2146 C C . GLN A 1 270 ? 6.810 -12.967 -10.946 1.00 92.56 270 GLN A C 1
ATOM 2148 O O . GLN A 1 270 ? 6.895 -12.761 -9.739 1.00 92.56 270 GLN A O 1
ATOM 2153 N N . GLY A 1 271 ? 5.653 -13.229 -11.561 1.00 94.69 271 GLY A N 1
ATOM 2154 C CA . GLY A 1 271 ? 4.355 -13.273 -10.873 1.00 94.69 271 GLY A CA 1
ATOM 2155 C C . GLY A 1 271 ? 3.623 -11.931 -10.795 1.00 94.69 271 GLY A C 1
ATOM 2156 O O . GLY A 1 271 ? 2.616 -11.839 -10.104 1.00 94.69 271 GLY A O 1
ATOM 2157 N N . VAL A 1 272 ? 4.102 -10.897 -11.497 1.00 97.75 272 VAL A N 1
ATOM 2158 C CA . VAL A 1 272 ? 3.439 -9.586 -11.488 1.00 97.75 272 VAL A CA 1
ATOM 2159 C C . VAL A 1 272 ? 2.033 -9.639 -12.083 1.00 97.75 272 VAL A C 1
ATOM 2161 O O . VAL A 1 272 ? 1.803 -10.301 -13.095 1.00 97.75 272 VAL A O 1
ATOM 2164 N N . GLN A 1 273 ? 1.118 -8.895 -11.467 1.00 97.88 273 GLN A N 1
ATOM 2165 C CA . GLN A 1 273 ? -0.269 -8.720 -11.907 1.00 97.88 273 GLN A CA 1
ATOM 2166 C C . GLN A 1 273 ? -0.489 -7.363 -12.599 1.00 97.88 273 GLN A C 1
ATOM 2168 O O . GLN A 1 273 ? -1.421 -7.210 -13.386 1.00 97.88 273 GLN A O 1
ATOM 2173 N N . GLY A 1 274 ? 0.421 -6.410 -12.378 1.00 98.00 274 GLY A N 1
ATOM 2174 C CA . GLY A 1 274 ? 0.375 -5.067 -12.950 1.00 98.00 274 GLY A CA 1
ATOM 2175 C C . GLY A 1 274 ? 1.734 -4.368 -12.956 1.00 98.00 274 GLY A C 1
ATOM 2176 O O . GLY A 1 274 ? 2.763 -4.965 -12.611 1.00 98.00 274 GLY A O 1
ATOM 2177 N N . VAL A 1 275 ? 1.747 -3.103 -13.371 1.00 98.38 275 VAL A N 1
ATOM 2178 C CA . VAL A 1 275 ? 2.949 -2.262 -13.455 1.00 98.38 275 VAL A CA 1
ATOM 2179 C C . VAL A 1 275 ? 2.681 -0.863 -12.903 1.00 98.38 275 VAL A C 1
ATOM 2181 O O . VAL A 1 275 ? 1.753 -0.186 -13.325 1.00 98.38 275 VAL A O 1
ATOM 2184 N N . ASN A 1 276 ? 3.561 -0.397 -12.018 1.00 97.62 276 ASN A N 1
ATOM 2185 C CA . ASN A 1 276 ? 3.623 0.983 -11.540 1.00 97.62 276 ASN A CA 1
ATOM 2186 C C . ASN A 1 276 ? 4.900 1.661 -12.070 1.00 97.62 276 ASN A C 1
ATOM 2188 O O . ASN A 1 276 ? 5.927 1.000 -12.214 1.00 97.62 276 ASN A O 1
ATOM 2192 N N . ASN A 1 277 ? 4.892 2.961 -12.360 1.00 97.94 277 ASN A N 1
ATOM 2193 C CA . ASN A 1 277 ? 6.100 3.666 -12.805 1.00 97.94 277 ASN A CA 1
ATOM 2194 C C . ASN A 1 277 ? 6.985 4.083 -11.620 1.00 97.94 277 ASN A C 1
ATOM 2196 O O . ASN A 1 277 ? 6.504 4.649 -10.646 1.00 97.94 277 ASN A O 1
ATOM 2200 N N . HIS A 1 278 ? 8.298 3.892 -11.746 1.00 97.88 278 HIS A N 1
ATOM 2201 C CA . HIS A 1 278 ? 9.299 4.542 -10.902 1.00 97.88 278 HIS A CA 1
ATOM 2202 C C . HIS A 1 278 ? 9.832 5.779 -11.631 1.00 97.88 278 HIS A C 1
ATOM 2204 O O . HIS A 1 278 ? 10.358 5.681 -12.746 1.00 97.88 278 HIS A O 1
ATOM 2210 N N . MET A 1 279 ? 9.695 6.953 -11.010 1.00 96.12 279 MET A N 1
ATOM 2211 C CA . MET A 1 279 ? 9.940 8.255 -11.643 1.00 96.12 279 MET A CA 1
ATOM 2212 C C . MET A 1 279 ? 9.077 8.466 -12.904 1.00 96.12 279 MET A C 1
ATOM 2214 O O . MET A 1 279 ? 7.856 8.452 -12.812 1.00 96.12 279 MET A O 1
ATOM 2218 N N . GLY A 1 280 ? 9.676 8.703 -14.076 1.00 96.25 280 GLY A N 1
ATOM 2219 C CA . GLY A 1 280 ? 8.942 8.789 -15.341 1.00 96.25 280 GLY A CA 1
ATOM 2220 C C . GLY A 1 280 ? 8.341 10.141 -15.705 1.00 96.25 280 GLY A C 1
ATOM 2221 O O . GLY A 1 280 ? 7.650 10.206 -16.711 1.00 96.25 280 GLY A O 1
ATOM 2222 N N . SER A 1 281 ? 8.635 11.224 -14.977 1.00 94.06 281 SER A N 1
ATOM 2223 C CA . SER A 1 281 ? 8.026 12.547 -15.222 1.00 94.06 281 SER A CA 1
ATOM 2224 C C . SER A 1 281 ? 8.199 13.106 -16.641 1.00 94.06 281 SER A C 1
ATOM 2226 O O . SER A 1 281 ? 7.472 14.020 -17.011 1.00 94.06 281 SER A O 1
ATOM 2228 N N . LEU A 1 282 ? 9.154 12.601 -17.430 1.00 95.19 282 LEU A N 1
ATOM 2229 C CA . LEU A 1 282 ? 9.284 12.931 -18.851 1.00 95.19 282 LEU A CA 1
ATOM 2230 C C . LEU A 1 282 ? 8.693 11.837 -19.750 1.00 95.19 282 LEU A C 1
ATOM 2232 O O . LEU A 1 282 ? 8.025 12.141 -20.736 1.00 95.19 282 LEU A O 1
ATOM 2236 N N . PHE A 1 283 ? 8.928 10.565 -19.421 1.00 98.50 283 PHE A N 1
ATOM 2237 C CA . PHE A 1 283 ? 8.444 9.443 -20.223 1.00 98.50 283 PHE A CA 1
ATOM 2238 C C . PHE A 1 283 ? 6.911 9.358 -20.260 1.00 98.50 283 PHE A C 1
ATOM 2240 O O . PHE A 1 283 ? 6.336 9.172 -21.333 1.00 98.50 283 PHE A O 1
ATOM 2247 N N . THR A 1 284 ? 6.241 9.524 -19.113 1.00 97.25 284 THR A N 1
ATOM 2248 C CA . THR A 1 284 ? 4.786 9.337 -18.979 1.00 97.25 284 THR A CA 1
ATOM 2249 C C . THR A 1 284 ? 3.968 10.427 -19.665 1.00 97.25 284 THR A C 1
ATOM 2251 O O . THR A 1 284 ? 2.796 10.221 -19.961 1.00 97.25 284 THR A O 1
ATOM 2254 N N . GLU A 1 285 ? 4.576 11.575 -19.962 1.00 97.25 285 GLU A N 1
ATOM 2255 C CA . GLU A 1 285 ? 3.946 12.651 -20.732 1.00 97.25 285 GLU A CA 1
ATOM 2256 C C . GLU A 1 285 ? 3.958 12.385 -22.243 1.00 97.25 285 GLU A C 1
ATOM 2258 O O . GLU A 1 285 ? 3.220 13.018 -22.999 1.00 97.25 285 GLU A O 1
ATOM 2263 N N . ASN A 1 286 ? 4.800 11.460 -22.712 1.00 98.38 286 ASN A N 1
ATOM 2264 C CA . ASN A 1 286 ? 4.860 11.119 -24.122 1.00 98.38 286 ASN A CA 1
ATOM 2265 C C . ASN A 1 286 ? 3.813 10.055 -24.464 1.00 98.38 286 ASN A C 1
ATOM 2267 O O . ASN A 1 286 ? 4.033 8.856 -24.282 1.00 98.38 286 ASN A O 1
ATOM 2271 N N . GLU A 1 287 ? 2.693 10.502 -25.031 1.00 98.44 287 GLU A N 1
ATOM 2272 C CA . GLU A 1 287 ? 1.579 9.640 -25.438 1.00 98.44 287 GLU A CA 1
ATOM 2273 C C . GLU A 1 287 ? 2.027 8.470 -26.329 1.00 98.44 287 GLU A C 1
ATOM 2275 O O . GLU A 1 287 ? 1.658 7.322 -26.086 1.00 98.44 287 GLU A O 1
ATOM 2280 N N . GLY A 1 288 ? 2.867 8.735 -27.336 1.00 98.38 288 GLY A N 1
ATOM 2281 C CA . GLY A 1 288 ? 3.317 7.714 -28.283 1.00 98.38 288 GLY A CA 1
ATOM 2282 C C . GLY A 1 288 ? 4.122 6.599 -27.614 1.00 98.38 288 GLY A C 1
ATOM 2283 O O . GLY A 1 288 ? 3.907 5.421 -27.903 1.00 98.38 288 GLY A O 1
ATOM 2284 N N . LYS A 1 289 ? 5.019 6.952 -26.686 1.00 98.38 289 LYS A N 1
ATOM 2285 C CA . LYS A 1 289 ? 5.812 5.973 -25.927 1.00 98.38 289 LYS A CA 1
ATOM 2286 C C . LYS A 1 289 ? 4.964 5.230 -24.898 1.00 98.38 289 LYS A C 1
ATOM 2288 O O . LYS A 1 289 ? 5.065 4.006 -24.807 1.00 98.38 289 LYS A O 1
ATOM 2293 N N . MET A 1 290 ? 4.077 5.926 -24.188 1.00 98.62 290 MET A N 1
ATOM 2294 C CA . MET A 1 290 ? 3.156 5.289 -23.244 1.00 98.62 290 MET A CA 1
ATOM 2295 C C . MET A 1 290 ? 2.195 4.322 -23.933 1.00 98.62 290 MET A C 1
ATOM 2297 O O . MET A 1 290 ? 1.931 3.244 -23.405 1.00 98.62 290 MET A O 1
ATOM 2301 N N . LEU A 1 291 ? 1.733 4.632 -25.147 1.00 98.62 291 LEU A N 1
ATOM 2302 C CA . LEU A 1 291 ? 0.866 3.738 -25.910 1.00 98.62 291 LEU A CA 1
ATOM 2303 C C . LEU A 1 291 ? 1.550 2.402 -26.235 1.00 98.62 291 LEU A C 1
ATOM 2305 O O . LEU A 1 291 ? 0.890 1.362 -26.208 1.00 98.62 291 LEU A O 1
ATOM 2309 N N . ILE A 1 292 ? 2.857 2.408 -26.520 1.00 98.69 292 ILE A N 1
ATOM 2310 C CA . ILE A 1 292 ? 3.645 1.184 -26.739 1.00 98.69 292 ILE A CA 1
ATOM 2311 C C . ILE A 1 292 ? 3.635 0.323 -25.470 1.00 98.69 292 ILE A C 1
ATOM 2313 O O . ILE A 1 292 ? 3.290 -0.862 -25.534 1.00 98.69 292 ILE A O 1
ATOM 2317 N N . VAL A 1 293 ? 3.954 0.930 -24.320 1.00 98.69 293 VAL A N 1
ATOM 2318 C CA . VAL A 1 293 ? 3.999 0.247 -23.018 1.00 98.69 293 VAL A CA 1
ATOM 2319 C C . VAL A 1 293 ? 2.620 -0.304 -22.654 1.00 98.69 293 VAL A C 1
ATOM 2321 O O . VAL A 1 293 ? 2.471 -1.512 -22.490 1.00 98.69 293 VAL A O 1
ATOM 2324 N N . LEU A 1 294 ? 1.582 0.533 -22.632 1.00 98.62 294 LEU A N 1
ATOM 2325 C CA . LEU A 1 294 ? 0.226 0.135 -22.238 1.00 98.62 294 LEU A CA 1
ATOM 2326 C C . LEU A 1 294 ? -0.363 -0.941 -23.163 1.00 98.62 294 LEU A C 1
ATOM 2328 O O . LEU A 1 294 ? -1.011 -1.875 -22.692 1.00 98.62 294 LEU A O 1
ATOM 2332 N N . LYS A 1 295 ? -0.102 -0.886 -24.480 1.00 98.56 295 LYS A N 1
ATOM 2333 C CA . LYS A 1 295 ? -0.493 -1.972 -25.399 1.00 98.56 295 LYS A CA 1
ATOM 2334 C C . LYS A 1 295 ? 0.217 -3.280 -25.060 1.00 98.56 295 LYS A C 1
ATOM 2336 O O . LYS A 1 295 ? -0.393 -4.344 -25.169 1.00 98.56 295 LYS A O 1
ATOM 2341 N N . ALA A 1 296 ? 1.495 -3.225 -24.690 1.00 98.44 296 ALA A N 1
ATOM 2342 C CA . ALA A 1 296 ? 2.249 -4.406 -24.294 1.00 98.44 296 ALA A CA 1
ATOM 2343 C C . ALA A 1 296 ? 1.727 -5.008 -22.981 1.00 98.44 296 ALA A C 1
ATOM 2345 O O . ALA A 1 296 ? 1.573 -6.230 -22.916 1.00 98.44 296 ALA A O 1
ATOM 2346 N N . LEU A 1 297 ? 1.403 -4.177 -21.987 1.00 98.50 297 LEU A N 1
ATOM 2347 C CA . LEU A 1 297 ? 0.818 -4.612 -20.714 1.00 98.50 297 LEU A CA 1
ATOM 2348 C C . LEU A 1 297 ? -0.569 -5.228 -20.913 1.00 98.50 297 LEU A C 1
ATOM 2350 O O . LEU A 1 297 ? -0.798 -6.372 -20.523 1.00 98.50 297 LEU A O 1
ATOM 2354 N N . LYS A 1 298 ? -1.440 -4.554 -21.674 1.00 98.25 298 LYS A N 1
ATOM 2355 C CA . LYS A 1 298 ? -2.781 -5.054 -22.000 1.00 98.25 298 LYS A CA 1
ATOM 2356 C C . LYS A 1 298 ? -2.755 -6.423 -22.686 1.00 98.25 298 LYS A C 1
ATOM 2358 O O . LYS A 1 298 ? -3.552 -7.288 -22.345 1.00 98.25 298 LYS A O 1
ATOM 2363 N N . ARG A 1 299 ? -1.828 -6.660 -23.627 1.00 98.06 299 ARG A N 1
ATOM 2364 C CA . ARG A 1 299 ? -1.667 -7.979 -24.284 1.00 98.06 299 ARG A CA 1
ATOM 2365 C C . ARG A 1 299 ? -1.282 -9.103 -23.314 1.00 98.06 299 ARG A C 1
ATOM 2367 O O . ARG A 1 299 ? -1.473 -10.266 -23.650 1.00 98.06 299 ARG A O 1
ATOM 2374 N N . ARG A 1 300 ? -0.714 -8.762 -22.157 1.00 97.31 300 ARG A N 1
ATOM 2375 C CA . ARG A 1 300 ? -0.295 -9.695 -21.103 1.00 97.31 300 ARG A CA 1
ATOM 2376 C C . ARG A 1 300 ? -1.319 -9.796 -19.967 1.00 97.31 300 ARG A C 1
ATOM 2378 O O . ARG A 1 300 ? -1.061 -10.521 -19.017 1.00 97.31 300 ARG A O 1
ATOM 2385 N N . ASN A 1 301 ? -2.463 -9.111 -20.079 1.00 97.50 301 ASN A N 1
ATOM 2386 C CA . ASN A 1 301 ? -3.457 -8.960 -19.011 1.00 97.50 301 ASN A CA 1
ATOM 2387 C C . ASN A 1 301 ? -2.870 -8.364 -17.719 1.00 97.50 301 ASN A C 1
ATOM 2389 O O . ASN A 1 301 ? -3.302 -8.722 -16.630 1.00 97.50 301 ASN A O 1
ATOM 2393 N N . LEU A 1 302 ? -1.885 -7.474 -17.861 1.00 97.81 302 LEU A N 1
ATOM 2394 C CA . LEU A 1 302 ? -1.342 -6.686 -16.758 1.00 97.81 302 LEU A CA 1
ATOM 2395 C C . LEU A 1 302 ? -2.060 -5.338 -16.707 1.00 97.81 302 LEU A C 1
ATOM 2397 O O . LEU A 1 302 ? -2.314 -4.754 -17.771 1.00 97.81 302 LEU A O 1
ATOM 2401 N N . PHE A 1 303 ? -2.378 -4.877 -15.498 1.00 92.31 303 PHE A N 1
ATOM 2402 C CA . PHE A 1 303 ? -2.921 -3.538 -15.266 1.00 92.31 303 PHE A CA 1
ATOM 2403 C C . PHE A 1 303 ? -1.828 -2.474 -15.136 1.00 92.31 303 PHE A C 1
ATOM 2405 O O . PHE A 1 303 ? -0.693 -2.821 -14.730 1.00 92.31 303 PHE A O 1
#

Foldseek 3Di:
DDDDDDDDDDDDDDDDPVVVVVVVVVVVVVVVVVVCVVPPPPPPPPDPDPPPDPDPPDPDCVVVLLVQLVVQLVVLCVVLVFDPVQKDFPDWDWDDDPSDIDIATEIEGEDQDLVSLVSSVVSSVVSQPVSDDQKDWDWDADPQGWIWIFIGRNPRGHYIYTYDYPVDDDDDDPPDDDDAAEDPDAQADPVVLVVVLPPPDQHEYEHEFPGPCQQVSLVSCVVSVHAYAYQQEEDAPPPPVDDSDPLYDYPPDDLVRVLVSVVNSDVRRDPHQAYDYRHHNPPVPDPVNVVSVVVSCVVVNHD